Protein AF-A0A642PKX2-F1 (afdb_monomer_lite)

Foldseek 3Di:
DVVVVVVVLVVLVVVLVVQCVVLCPDPPCNLLSNLLSLLSQLVSCVVVVNVVSNVVSLVSNVVSCVVDDCLDLSNLSSLQSSLVSCVVVLVLVSSLVSLVVNVVDPNVPQLLVSLQSNLSSCVSVVNNVSSVVSNVVSVVSVVVVVVVVVVVVVVVVVVVVVVVVVVVVVVVVVVVVVVVVVVVVVVVVVVVVVVVVVVVVVVVVVVVVVVVVVVVVVVVVVVVVVVVVVVVVVVVVVVVVLVVLCCVQQVVLVVVLVVVVVVPVDDDPPVVSVVSVVVSVVSVVVVVCVVPNCCLVPDFLQVVVQVVQVVCCVPQVDRGHDDADPPNPRVPDDSVVSRVVVVVVVVVVVVVSD

Sequence (354 aa):
TIKAELNKLDDAEKSNRKAWNIACHGEGNEDLWKIRCLPGMLRLFERKEQPDSIDHYLKLGNKLLQRVPSNSIAAIGFIQSRAATETNRKNYARALKDFHWLRNRKTGTEPKTLFTQMARCYDALGNPKLAYTYMDSARMWTDTLAQHNLTQQMAEFNVKYHTQEKELEIAHLQQEQLEHQAFLLKASIAVALLSGLALITLLTLRHKKRIAEKKIELLKQENELNSARRYIEGLEEECKYFAKELHDGIANDLLGLQMKIETSASKGNEQELASLVSKLRNNVRNISHELMPPEFEHLSLDQILDRYAAKLTENTGIEVSYHPTENNASRHLPNETAYELYRIVQELTMNIVK

InterPro domains:
  IPR050482 Sensor Histidine Kinase Two-Component System [PTHR24421] (168-354)

Secondary structure (DSSP, 8-state):
-HHHHHHHHHHHHHHHHHHHHHHHT-TTTHHHHHHHHHHHHHHHHHHTT-HHHHHHHHHHHHHHHTTS-TTSHHHHHHHHHHHHHHHHTT-HHHHHHHHHHHHTTT----HHHHHHHHHHHHHHTT-HHHHHHHHHHHHHHHHHHHHHHHHHHHHHHHHHHHHHHHHHHHHHHHHHHHHHHHHHHHHHHHHHHHHHHHHHHHHHHHHHHHHHHHHHHHHHHHHHHHHHHHHHHHHHHHHHHHHHHHIIIIIHHHHHHHHHHHHT-SS--HHHHHHHHHHHHHHHHHHHHHHS-GGGGTS-HHHHHHHHHHHHHHHH-------PPTT-GGGGS-HHHHHHHHHHHHHHHHHHH-

Radius of gyration: 76.09 Å; chains: 1; bounding box: 134×63×190 Å

Structure (mmCIF, N/CA/C/O backbone):
data_AF-A0A642PKX2-F1
#
_entry.id   AF-A0A642PKX2-F1
#
loop_
_atom_site.group_PDB
_atom_site.id
_atom_site.type_symbol
_atom_site.label_atom_id
_atom_site.label_alt_id
_atom_site.label_comp_id
_atom_site.label_asym_id
_atom_site.label_entity_id
_atom_site.label_seq_id
_atom_site.pdbx_PDB_ins_code
_atom_site.Cartn_x
_atom_site.Cartn_y
_atom_site.Cartn_z
_atom_site.occupancy
_atom_site.B_iso_or_equiv
_atom_site.auth_seq_id
_atom_site.auth_comp_id
_atom_site.auth_asym_id
_atom_site.auth_atom_id
_atom_site.pdbx_PDB_model_num
ATOM 1 N N . THR A 1 1 ? 31.468 30.016 -46.780 1.00 55.59 1 THR A N 1
ATOM 2 C CA . THR A 1 1 ? 32.334 30.921 -47.568 1.00 55.59 1 THR A CA 1
ATOM 3 C C . THR A 1 1 ? 33.679 30.255 -47.776 1.00 55.59 1 THR A C 1
ATOM 5 O O . THR A 1 1 ? 34.139 29.579 -46.865 1.00 55.59 1 THR A O 1
ATOM 8 N N . ILE A 1 2 ? 34.316 30.461 -48.932 1.00 55.41 2 ILE A N 1
ATOM 9 C CA . ILE A 1 2 ? 35.632 29.885 -49.292 1.00 55.41 2 ILE A CA 1
ATOM 10 C C . ILE A 1 2 ? 36.678 30.123 -48.180 1.00 55.41 2 ILE A C 1
ATOM 12 O O . ILE A 1 2 ? 37.439 29.234 -47.820 1.00 55.41 2 ILE A O 1
ATOM 16 N N . LYS A 1 3 ? 36.622 31.289 -47.523 1.00 51.19 3 LYS A N 1
ATOM 17 C CA . LYS A 1 3 ? 37.469 31.651 -46.374 1.00 51.19 3 LYS A CA 1
ATOM 18 C C . LYS A 1 3 ? 37.285 30.750 -45.137 1.00 51.19 3 LYS A C 1
ATOM 20 O O . LYS A 1 3 ? 38.248 30.470 -44.436 1.00 51.19 3 LYS A O 1
ATOM 25 N N . ALA A 1 4 ? 36.067 30.273 -44.872 1.00 58.12 4 ALA A N 1
ATOM 26 C CA . ALA A 1 4 ? 35.787 29.370 -43.752 1.00 58.12 4 ALA A CA 1
ATOM 27 C C . ALA A 1 4 ? 36.254 27.930 -44.027 1.00 58.12 4 ALA A C 1
ATOM 29 O O . ALA A 1 4 ? 36.572 27.204 -43.090 1.00 58.12 4 ALA A O 1
ATOM 30 N N . GLU A 1 5 ? 36.305 27.512 -45.293 1.00 59.56 5 GLU A N 1
ATOM 31 C CA . GLU A 1 5 ? 36.884 26.222 -45.681 1.00 59.56 5 GLU A CA 1
ATOM 32 C C . GLU A 1 5 ? 38.413 26.265 -45.688 1.00 59.56 5 GLU A C 1
ATOM 34 O O . GLU A 1 5 ? 39.036 25.338 -45.178 1.00 59.56 5 GLU A O 1
ATOM 39 N N . LEU A 1 6 ? 39.012 27.366 -46.154 1.00 61.75 6 LEU A N 1
ATOM 40 C CA . LEU A 1 6 ? 40.460 27.596 -46.084 1.00 61.75 6 LEU A CA 1
ATOM 41 C C . LEU A 1 6 ? 40.972 27.595 -44.635 1.00 61.75 6 LEU A C 1
ATOM 43 O O . LEU A 1 6 ? 41.896 26.849 -44.325 1.00 61.75 6 LEU A O 1
ATOM 47 N N . ASN A 1 7 ? 40.302 28.305 -43.718 1.00 67.50 7 ASN A N 1
ATOM 48 C CA . ASN A 1 7 ? 40.671 28.286 -42.296 1.00 67.50 7 ASN A CA 1
ATOM 49 C C . ASN A 1 7 ? 40.613 26.869 -41.691 1.00 67.50 7 ASN A C 1
ATOM 51 O O . ASN A 1 7 ? 41.492 26.478 -40.928 1.00 67.50 7 ASN A O 1
ATOM 55 N N . LYS A 1 8 ? 39.618 26.057 -42.076 1.00 74.50 8 LYS A N 1
ATOM 56 C CA . LYS A 1 8 ? 39.507 24.658 -41.622 1.00 74.50 8 LYS A CA 1
ATOM 57 C C . LYS A 1 8 ? 40.619 23.762 -42.178 1.00 74.50 8 LYS A C 1
ATOM 59 O O . LYS A 1 8 ? 40.978 22.780 -41.529 1.00 74.50 8 LYS A O 1
ATOM 64 N N . LEU A 1 9 ? 41.143 24.056 -43.369 1.00 77.25 9 LEU A N 1
ATOM 65 C CA . LEU A 1 9 ? 42.255 23.308 -43.964 1.00 77.25 9 LEU A CA 1
ATOM 66 C C . LEU A 1 9 ? 43.583 23.614 -43.268 1.00 77.25 9 LEU A C 1
ATOM 68 O O . LEU A 1 9 ? 44.365 22.690 -43.039 1.00 77.25 9 LEU A O 1
ATOM 72 N N . ASP A 1 10 ? 43.815 24.866 -42.887 1.00 78.94 10 ASP A N 1
ATOM 73 C CA . ASP A 1 10 ? 45.046 25.270 -42.200 1.00 78.94 10 ASP A CA 1
ATOM 74 C C . ASP A 1 10 ? 45.094 24.743 -40.755 1.00 78.94 10 ASP A C 1
ATOM 76 O O . ASP A 1 10 ? 46.123 24.225 -40.307 1.00 78.94 10 ASP A O 1
ATOM 80 N N . ASP A 1 11 ? 43.957 24.738 -40.054 1.00 81.25 11 ASP A N 1
ATOM 81 C CA . ASP A 1 11 ? 43.836 24.106 -38.734 1.00 81.25 11 ASP A CA 1
ATOM 82 C C . ASP A 1 11 ? 44.027 22.581 -38.797 1.00 81.25 11 ASP A C 1
ATOM 84 O O . ASP A 1 11 ? 44.673 21.976 -37.926 1.00 81.25 11 ASP A O 1
ATOM 88 N N . ALA A 1 12 ? 43.508 21.944 -39.855 1.00 79.44 12 ALA A N 1
ATOM 89 C CA . ALA A 1 12 ? 43.711 20.522 -40.109 1.00 79.44 12 ALA A CA 1
ATOM 90 C C . ALA A 1 12 ? 45.184 20.214 -40.407 1.00 79.44 12 ALA A C 1
ATOM 92 O O . ALA A 1 12 ? 45.708 19.213 -39.917 1.00 79.44 12 ALA A O 1
ATOM 93 N N . GLU A 1 13 ? 45.878 21.064 -41.161 1.00 84.31 13 GLU A N 1
ATOM 94 C CA . GLU A 1 13 ? 47.311 20.922 -41.413 1.00 84.31 13 GLU A CA 1
ATOM 95 C C . GLU A 1 13 ? 48.132 21.036 -40.128 1.00 84.31 13 GLU A C 1
ATOM 97 O O . GLU A 1 13 ? 48.975 20.178 -39.857 1.00 84.31 13 GLU A O 1
ATOM 102 N N . LYS A 1 14 ? 47.855 22.043 -39.296 1.00 84.94 14 LYS A N 1
ATOM 103 C CA . LYS A 1 14 ? 48.565 22.254 -38.028 1.00 84.94 14 LYS A CA 1
ATOM 104 C C . LYS A 1 14 ? 48.391 21.062 -37.083 1.00 84.94 14 LYS A C 1
ATOM 106 O O . LYS A 1 14 ? 49.362 20.573 -36.503 1.00 84.94 14 LYS A O 1
ATOM 111 N N . SER A 1 15 ? 47.164 20.553 -36.989 1.00 85.25 15 SER A N 1
ATOM 112 C CA . SER A 1 15 ? 46.817 19.360 -36.210 1.00 85.25 15 SER A CA 1
ATOM 113 C C . SER A 1 15 ? 47.527 18.104 -36.722 1.00 85.25 15 SER A C 1
ATOM 115 O O . SER A 1 15 ? 48.130 17.368 -35.939 1.00 85.25 15 SER A O 1
ATOM 117 N N . ASN A 1 16 ? 47.522 17.881 -38.040 1.00 85.81 16 ASN A N 1
ATOM 118 C CA . ASN A 1 16 ? 48.201 16.750 -38.672 1.00 85.81 16 ASN A CA 1
ATOM 119 C C . ASN A 1 16 ? 49.726 16.815 -38.470 1.00 85.81 16 ASN A C 1
ATOM 121 O O . ASN A 1 16 ? 50.336 15.808 -38.111 1.00 85.81 16 ASN A O 1
ATOM 125 N N . ARG A 1 17 ? 50.351 17.991 -38.626 1.00 84.94 17 ARG A N 1
ATOM 126 C CA . ARG A 1 17 ? 51.794 18.189 -38.382 1.00 84.94 17 ARG A CA 1
ATOM 127 C C . ARG A 1 17 ? 52.171 17.935 -36.925 1.00 84.94 17 ARG A C 1
ATOM 129 O O . ARG A 1 17 ? 53.185 17.294 -36.665 1.00 84.94 17 ARG A O 1
ATOM 136 N N . LYS A 1 18 ? 51.345 18.380 -35.974 1.00 87.12 18 LYS A N 1
ATOM 137 C CA . LYS A 1 18 ? 51.549 18.102 -34.546 1.00 87.12 18 LYS A CA 1
ATOM 138 C C . LYS A 1 18 ? 51.469 16.602 -34.253 1.00 87.12 18 LYS A C 1
ATOM 140 O O . LYS A 1 18 ? 52.349 16.075 -33.581 1.00 87.12 18 LYS A O 1
ATOM 145 N N . ALA A 1 19 ? 50.458 15.918 -34.792 1.00 85.81 19 ALA A N 1
ATOM 146 C CA . ALA A 1 19 ? 50.307 14.471 -34.646 1.00 85.81 19 ALA A CA 1
ATOM 147 C C . ALA A 1 19 ? 51.497 13.705 -35.247 1.00 85.81 19 ALA A C 1
ATOM 149 O O . ALA A 1 19 ? 52.010 12.783 -34.620 1.00 85.81 19 ALA A O 1
ATOM 150 N N . TRP A 1 20 ? 51.983 14.132 -36.417 1.00 87.81 20 TRP A N 1
ATOM 151 C CA . TRP A 1 20 ? 53.176 13.566 -37.045 1.00 87.81 20 TRP A CA 1
ATOM 152 C C . TRP A 1 20 ? 54.432 13.759 -36.194 1.00 87.81 20 TRP A C 1
ATOM 154 O O . TRP A 1 20 ? 55.203 12.823 -36.010 1.00 87.81 20 TRP A O 1
ATOM 164 N N . ASN A 1 21 ? 54.624 14.953 -35.629 1.00 87.50 21 ASN A N 1
ATOM 165 C CA . ASN A 1 21 ? 55.791 15.234 -34.798 1.00 87.50 21 ASN A CA 1
ATOM 166 C C . ASN A 1 21 ? 55.803 14.371 -33.524 1.00 87.50 21 ASN A C 1
ATOM 168 O O . ASN A 1 21 ? 56.837 13.823 -33.158 1.00 87.50 21 ASN A O 1
ATOM 172 N N . ILE A 1 22 ? 54.635 14.180 -32.900 1.00 86.25 22 ILE A N 1
ATOM 173 C CA . ILE A 1 22 ? 54.470 13.260 -31.764 1.00 86.25 22 ILE A CA 1
ATOM 174 C C . ILE A 1 22 ? 54.783 11.819 -32.187 1.00 86.25 22 ILE A C 1
ATOM 176 O O . ILE A 1 22 ? 55.486 11.110 -31.474 1.00 86.25 22 ILE A O 1
ATOM 180 N N . ALA A 1 23 ? 54.307 11.392 -33.359 1.00 85.56 23 ALA A N 1
ATOM 181 C CA . ALA A 1 23 ? 54.564 10.053 -33.879 1.00 85.56 23 ALA A CA 1
ATOM 182 C C . ALA A 1 23 ? 56.056 9.763 -34.118 1.00 85.56 23 ALA A C 1
ATOM 184 O O . ALA A 1 23 ? 56.482 8.636 -33.890 1.00 85.56 23 ALA A O 1
ATOM 185 N N . CYS A 1 24 ? 56.847 10.759 -34.531 1.00 83.81 24 CYS A N 1
ATOM 186 C CA . CYS A 1 24 ? 58.297 10.624 -34.724 1.00 83.81 24 CYS A CA 1
ATOM 187 C C . CYS A 1 24 ? 59.109 10.548 -33.418 1.00 83.81 24 CYS A C 1
ATOM 189 O O . CYS A 1 24 ? 60.262 10.146 -33.454 1.00 83.81 24 CYS A O 1
ATOM 191 N N . HIS A 1 25 ? 58.539 10.935 -32.275 1.00 81.94 25 HIS A N 1
ATOM 192 C CA . HIS A 1 25 ? 59.230 10.913 -30.976 1.00 81.94 25 HIS A CA 1
ATOM 193 C C . HIS A 1 25 ? 58.679 9.825 -30.036 1.00 81.94 25 HIS A C 1
ATOM 195 O O . HIS A 1 25 ? 58.943 9.842 -28.838 1.00 81.94 25 HIS A O 1
ATOM 201 N N . GLY A 1 26 ? 57.878 8.890 -30.559 1.00 74.75 26 GLY A N 1
ATOM 202 C CA . GLY A 1 26 ? 57.303 7.797 -29.777 1.00 74.75 26 GLY A CA 1
ATOM 203 C C . GLY A 1 26 ? 58.295 6.650 -29.583 1.00 74.75 26 GLY A C 1
ATOM 204 O O . GLY A 1 26 ? 58.567 5.906 -30.525 1.00 74.75 26 GLY A O 1
ATOM 205 N N . GLU A 1 27 ? 58.797 6.464 -28.362 1.00 66.38 27 GLU A N 1
ATOM 206 C CA . GLU A 1 27 ? 59.708 5.361 -28.033 1.00 66.38 27 GLU A CA 1
ATOM 207 C C . GLU A 1 27 ? 59.033 3.987 -28.238 1.00 66.38 27 GLU A C 1
ATOM 209 O O . GLU A 1 27 ? 57.931 3.721 -27.754 1.00 66.38 27 GLU A O 1
ATOM 214 N N . GLY A 1 28 ? 59.681 3.106 -29.010 1.00 70.31 28 GLY A N 1
ATOM 215 C CA . GLY A 1 28 ? 59.288 1.701 -29.203 1.00 70.31 28 GLY A CA 1
ATOM 216 C C . GLY A 1 28 ? 58.110 1.416 -30.150 1.00 70.31 28 GLY A C 1
ATOM 217 O O . GLY A 1 28 ? 57.937 0.267 -30.545 1.00 70.31 28 GLY A O 1
ATOM 218 N N . ASN A 1 29 ? 57.319 2.417 -30.560 1.00 77.06 29 ASN A N 1
ATOM 219 C CA . ASN A 1 29 ? 56.145 2.242 -31.444 1.00 77.06 29 ASN A CA 1
ATOM 220 C C . ASN A 1 29 ? 56.068 3.257 -32.602 1.00 77.06 29 ASN A C 1
ATOM 222 O O . ASN A 1 29 ? 55.004 3.458 -33.198 1.00 77.06 29 ASN A O 1
ATOM 226 N N . GLU A 1 30 ? 57.195 3.883 -32.934 1.00 82.06 30 GLU A N 1
ATOM 227 C CA . GLU A 1 30 ? 57.303 4.978 -33.902 1.00 82.06 30 GLU A CA 1
ATOM 228 C C . GLU A 1 30 ? 56.640 4.653 -35.259 1.00 82.06 30 GLU A C 1
ATOM 230 O O . GLU A 1 30 ? 55.827 5.427 -35.768 1.00 82.06 30 GLU A O 1
ATOM 235 N N . ASP A 1 31 ? 56.896 3.465 -35.821 1.00 86.56 31 ASP A N 1
ATOM 236 C CA . ASP A 1 31 ? 56.351 3.046 -37.122 1.00 86.56 31 ASP A CA 1
ATOM 237 C C . ASP A 1 31 ? 54.815 2.887 -37.107 1.00 86.56 31 ASP A C 1
ATOM 239 O O . ASP A 1 31 ? 54.135 3.272 -38.065 1.00 86.56 31 ASP A O 1
ATOM 243 N N . LEU A 1 32 ? 54.248 2.384 -36.001 1.00 87.38 32 LEU A N 1
ATOM 244 C CA . LEU A 1 32 ? 52.800 2.227 -35.809 1.00 87.38 32 LEU A CA 1
ATOM 245 C C . LEU A 1 32 ? 52.098 3.588 -35.645 1.00 87.38 32 LEU A C 1
ATOM 247 O O . LEU A 1 32 ? 50.956 3.774 -36.077 1.00 87.38 32 LEU A O 1
ATOM 251 N N . TRP A 1 33 ? 52.768 4.552 -35.021 1.00 87.62 33 TRP A N 1
ATOM 252 C CA . TRP A 1 33 ? 52.214 5.886 -34.807 1.00 87.62 33 TRP A CA 1
ATOM 253 C C . TRP A 1 33 ? 52.301 6.717 -36.085 1.00 87.62 33 TRP A C 1
ATOM 255 O O . TRP A 1 33 ? 51.323 7.365 -36.462 1.00 87.62 33 TRP A O 1
ATOM 265 N N . LYS A 1 34 ? 53.413 6.612 -36.820 1.00 89.25 34 LYS A N 1
ATOM 266 C CA . LYS A 1 34 ? 53.578 7.249 -38.132 1.00 89.25 34 LYS A CA 1
ATOM 267 C C . LYS A 1 34 ? 52.505 6.785 -39.108 1.00 89.25 34 LYS A C 1
ATOM 269 O O . LYS A 1 34 ? 51.832 7.620 -39.711 1.00 89.25 34 LYS A O 1
ATOM 274 N N . ILE A 1 35 ? 52.279 5.472 -39.231 1.00 90.81 35 ILE A N 1
ATOM 275 C CA . ILE A 1 35 ? 51.269 4.942 -40.161 1.00 90.81 35 ILE A CA 1
ATOM 276 C C . ILE A 1 35 ? 49.843 5.385 -39.791 1.00 90.81 35 ILE A C 1
ATOM 278 O O . ILE A 1 35 ? 49.036 5.652 -40.682 1.00 90.81 35 ILE A O 1
ATOM 282 N N . ARG A 1 36 ? 49.544 5.570 -38.496 1.00 89.81 36 ARG A N 1
ATOM 283 C CA . ARG A 1 36 ? 48.250 6.090 -38.018 1.00 89.81 36 ARG A CA 1
ATOM 284 C C . ARG A 1 36 ? 47.977 7.529 -38.471 1.00 89.81 36 ARG A C 1
ATOM 286 O O . ARG A 1 36 ? 46.816 7.891 -38.658 1.00 89.81 36 ARG A O 1
ATOM 293 N N . CYS A 1 37 ? 49.013 8.343 -38.661 1.00 90.56 37 CYS A N 1
ATOM 294 C CA . CYS A 1 37 ? 48.882 9.735 -39.101 1.00 90.56 37 CYS A CA 1
ATOM 295 C C . CYS A 1 37 ? 48.677 9.879 -40.620 1.00 90.56 37 CYS A C 1
ATOM 297 O O . CYS A 1 37 ? 48.094 10.866 -41.073 1.00 90.56 37 CYS A O 1
ATOM 299 N N . LEU A 1 38 ? 49.116 8.900 -41.417 1.00 91.94 38 LEU A N 1
ATOM 300 C CA . LEU A 1 38 ? 49.090 8.976 -42.882 1.00 91.94 38 LEU A CA 1
ATOM 301 C C . LEU A 1 38 ? 47.691 9.166 -43.500 1.00 91.94 38 LEU A C 1
ATOM 303 O O . LEU A 1 38 ? 47.579 9.999 -44.396 1.00 91.94 38 LEU A O 1
ATOM 307 N N . PRO A 1 39 ? 46.610 8.500 -43.040 1.00 92.75 39 PRO A N 1
ATOM 308 C CA . PRO A 1 39 ? 45.244 8.788 -43.491 1.00 92.75 39 PRO A CA 1
ATOM 309 C C . PRO A 1 39 ? 44.855 10.271 -43.472 1.00 92.75 39 PRO A C 1
ATOM 311 O O . PRO A 1 39 ? 44.192 10.757 -44.388 1.00 92.75 39 PRO A O 1
ATOM 314 N N . GLY A 1 40 ? 45.246 10.989 -42.415 1.00 87.69 40 GLY A N 1
ATOM 315 C CA . GLY A 1 40 ? 44.966 12.416 -42.265 1.00 87.69 40 GLY A CA 1
ATOM 316 C C . GLY A 1 40 ? 45.758 13.261 -43.259 1.00 87.69 40 GLY A C 1
ATOM 317 O O . GLY A 1 40 ? 45.188 14.156 -43.882 1.00 87.69 40 GLY A O 1
ATOM 318 N N . MET A 1 41 ? 47.033 12.914 -43.464 1.00 88.62 41 MET A N 1
ATOM 319 C CA . MET A 1 41 ? 47.910 13.557 -44.447 1.00 88.62 41 MET A CA 1
ATOM 320 C C . MET A 1 41 ? 47.399 13.371 -45.873 1.00 88.62 41 MET A C 1
ATOM 322 O O . MET A 1 41 ? 47.278 14.347 -46.604 1.00 88.62 41 MET A O 1
ATOM 326 N N . LEU A 1 42 ? 47.038 12.144 -46.256 1.00 90.69 42 LEU A N 1
ATOM 327 C CA . LEU A 1 42 ? 46.528 11.851 -47.597 1.00 90.69 42 LEU A CA 1
ATOM 328 C C . LEU A 1 42 ? 45.277 12.681 -47.909 1.00 90.69 42 LEU A C 1
ATOM 330 O O . LEU A 1 42 ? 45.259 13.386 -48.912 1.00 90.69 42 LEU A O 1
ATOM 334 N N . ARG A 1 43 ? 44.284 12.701 -47.007 1.00 88.19 43 ARG A N 1
ATOM 335 C CA . ARG A 1 43 ? 43.065 13.513 -47.186 1.00 88.19 43 ARG A CA 1
ATOM 336 C C . ARG A 1 43 ? 43.344 15.015 -47.254 1.00 88.19 43 ARG A C 1
ATOM 338 O O . ARG A 1 43 ? 42.655 15.732 -47.976 1.00 88.19 43 ARG A O 1
ATOM 345 N N . LEU A 1 44 ? 44.309 15.507 -46.476 1.00 89.19 44 LEU A N 1
ATOM 346 C CA . LEU A 1 44 ? 44.702 16.916 -46.495 1.00 89.19 44 LEU A CA 1
ATOM 347 C C . LEU A 1 44 ? 45.319 17.293 -47.847 1.00 89.19 44 LEU A C 1
ATOM 349 O O . LEU A 1 44 ? 44.897 18.275 -48.453 1.00 89.19 44 LEU A O 1
ATOM 353 N N . PHE A 1 45 ? 46.287 16.509 -48.327 1.00 88.62 45 PHE A N 1
ATOM 354 C CA . PHE A 1 45 ? 46.986 16.789 -49.583 1.00 88.62 45 PHE A CA 1
ATOM 355 C C . PHE A 1 45 ? 46.127 16.530 -50.822 1.00 88.62 45 PHE A C 1
ATOM 357 O O . PHE A 1 45 ? 46.305 17.222 -51.820 1.00 88.62 45 PHE A O 1
ATOM 364 N N . GLU A 1 46 ? 45.150 15.622 -50.748 1.00 86.44 46 GLU A N 1
ATOM 365 C CA . GLU A 1 46 ? 44.095 15.496 -51.762 1.00 86.44 46 GLU A CA 1
ATOM 366 C C . GLU A 1 46 ? 43.284 16.784 -51.895 1.00 86.44 46 GLU A C 1
ATOM 368 O O . GLU A 1 46 ? 43.114 17.287 -52.999 1.00 86.44 46 GLU A O 1
ATOM 373 N N . ARG A 1 47 ? 42.823 17.359 -50.776 1.00 86.44 47 ARG A N 1
ATOM 374 C CA . ARG A 1 47 ? 42.052 18.615 -50.788 1.00 86.44 47 ARG A CA 1
ATOM 375 C C . ARG A 1 47 ? 42.868 19.826 -51.226 1.00 86.44 47 ARG A C 1
ATOM 377 O O . ARG A 1 47 ? 42.294 20.779 -51.735 1.00 86.44 47 ARG A O 1
ATOM 384 N N . LYS A 1 48 ? 44.183 19.806 -50.990 1.00 87.00 48 LYS A N 1
ATOM 385 C CA . LYS A 1 48 ? 45.118 20.836 -51.466 1.00 87.00 48 LYS A CA 1
ATOM 386 C C . LYS A 1 48 ? 45.602 20.590 -52.902 1.00 87.00 48 LYS A C 1
ATOM 388 O O . LYS A 1 48 ? 46.422 21.365 -53.376 1.00 87.00 48 LYS A O 1
ATOM 393 N N . GLU A 1 49 ? 45.130 19.528 -53.560 1.00 85.75 49 GLU A N 1
ATOM 394 C CA . GLU A 1 49 ? 45.504 19.144 -54.929 1.00 85.75 49 GLU A CA 1
ATOM 395 C C . GLU A 1 49 ? 47.029 19.020 -55.131 1.00 85.75 49 GLU A C 1
ATOM 397 O O . GLU A 1 49 ? 47.579 19.423 -56.151 1.00 85.75 49 GLU A O 1
ATOM 402 N N . GLN A 1 50 ? 47.734 18.447 -54.145 1.00 88.25 50 GLN A N 1
ATOM 403 C CA . GLN A 1 50 ? 49.195 18.281 -54.163 1.00 88.25 50 GLN A CA 1
ATOM 404 C C . GLN A 1 50 ? 49.599 16.819 -54.440 1.00 88.25 50 GLN A C 1
ATOM 406 O O . GLN A 1 50 ? 49.823 16.056 -53.492 1.00 88.25 50 GLN A O 1
ATOM 411 N N . PRO A 1 51 ? 49.720 16.394 -55.714 1.00 85.50 51 PRO A N 1
ATOM 412 C CA . PRO A 1 51 ? 49.966 14.995 -56.070 1.00 85.50 51 PRO A CA 1
ATOM 413 C C . PRO A 1 51 ? 51.332 14.473 -55.600 1.00 85.50 51 PRO A C 1
ATOM 415 O O . PRO A 1 51 ? 51.409 13.340 -55.126 1.00 85.50 51 PRO A O 1
ATOM 418 N N . ASP A 1 52 ? 52.380 15.301 -55.640 1.00 89.31 52 ASP A N 1
ATOM 419 C CA . ASP A 1 52 ? 53.736 14.905 -55.225 1.00 89.31 52 ASP A CA 1
ATOM 420 C C . ASP A 1 52 ? 53.797 14.544 -53.734 1.00 89.31 52 ASP A C 1
ATOM 422 O O . ASP A 1 52 ? 54.408 13.544 -53.340 1.00 89.31 52 ASP A O 1
ATOM 426 N N . SER A 1 53 ? 53.097 15.319 -52.897 1.00 88.50 53 SER A N 1
ATOM 427 C CA . SER A 1 53 ? 52.956 15.053 -51.462 1.00 88.50 53 SER A CA 1
ATOM 428 C C . SER A 1 53 ? 52.209 13.743 -51.220 1.00 88.50 53 SER A C 1
ATOM 430 O O . SER A 1 53 ? 52.641 12.923 -50.408 1.00 88.50 53 SER A O 1
ATOM 432 N N . ILE A 1 54 ? 51.119 13.499 -51.953 1.00 89.12 54 ILE A N 1
ATOM 433 C CA . ILE A 1 54 ? 50.362 12.243 -51.870 1.00 89.12 54 ILE A CA 1
ATOM 434 C C . ILE A 1 54 ? 51.270 11.057 -52.219 1.00 89.12 54 ILE A C 1
ATOM 436 O O . ILE A 1 54 ? 51.329 10.090 -51.460 1.00 89.12 54 ILE A O 1
ATOM 440 N N . ASP A 1 55 ? 52.035 11.139 -53.310 1.00 90.94 55 ASP A N 1
ATOM 441 C CA . ASP A 1 55 ? 52.961 10.080 -53.721 1.00 90.94 55 ASP A CA 1
ATOM 442 C C . ASP A 1 55 ? 54.062 9.819 -52.690 1.00 90.94 55 ASP A C 1
ATOM 444 O O . ASP A 1 55 ? 54.411 8.660 -52.433 1.00 90.94 55 ASP A O 1
ATOM 448 N N . HIS A 1 56 ? 54.586 10.870 -52.058 1.00 92.00 56 HIS A N 1
ATOM 449 C CA . HIS A 1 56 ? 55.542 10.739 -50.964 1.00 92.00 56 HIS A CA 1
ATOM 450 C C . HIS A 1 56 ? 54.950 9.946 -49.788 1.00 92.00 56 HIS A C 1
ATOM 452 O O . HIS A 1 56 ? 55.538 8.949 -49.356 1.00 92.00 56 HIS A O 1
ATOM 458 N N . TYR A 1 57 ? 53.767 10.334 -49.300 1.00 91.31 57 TYR A N 1
ATOM 459 C CA . TYR A 1 57 ? 53.138 9.689 -48.142 1.00 91.31 57 TYR A CA 1
ATOM 460 C C . TYR A 1 57 ? 52.607 8.283 -48.444 1.00 91.31 57 TYR A C 1
ATOM 462 O O . TYR A 1 57 ? 52.658 7.416 -47.569 1.00 91.31 57 TYR A O 1
ATOM 470 N N . LEU A 1 58 ? 52.185 8.006 -49.681 1.00 91.75 58 LEU A N 1
ATOM 471 C CA . LEU A 1 58 ? 51.856 6.650 -50.127 1.00 91.75 58 LEU A CA 1
ATOM 472 C C . LEU A 1 58 ? 53.094 5.744 -50.127 1.00 91.75 58 LEU A C 1
ATOM 474 O O . LEU A 1 58 ? 53.053 4.643 -49.574 1.00 91.75 58 LEU A O 1
ATOM 478 N N . LYS A 1 59 ? 54.221 6.206 -50.688 1.00 93.00 59 LYS A N 1
ATOM 479 C CA . LYS A 1 59 ? 55.493 5.458 -50.667 1.00 93.00 59 LYS A CA 1
ATOM 480 C C . LYS A 1 59 ? 55.977 5.216 -49.239 1.00 93.00 59 LYS A C 1
ATOM 482 O O . LYS A 1 59 ? 56.433 4.114 -48.933 1.00 93.00 59 LYS A O 1
ATOM 487 N N . LEU A 1 60 ? 55.865 6.221 -48.373 1.00 91.75 60 LEU A N 1
ATOM 488 C CA . LEU A 1 60 ? 56.235 6.112 -46.966 1.00 91.75 60 LEU A CA 1
ATOM 489 C C . LEU A 1 60 ? 55.369 5.080 -46.238 1.00 91.75 60 LEU A C 1
ATOM 491 O O . LEU A 1 60 ? 55.901 4.170 -45.607 1.00 91.75 60 LEU A O 1
ATOM 495 N N . GLY A 1 61 ? 54.047 5.155 -46.388 1.00 90.94 61 GLY A N 1
ATOM 496 C CA . GLY A 1 61 ? 53.144 4.190 -45.771 1.00 90.94 61 GLY A CA 1
ATOM 497 C C . GLY A 1 61 ? 53.322 2.765 -46.288 1.00 90.94 61 GLY A C 1
ATOM 498 O O . GLY A 1 61 ? 53.253 1.826 -45.503 1.00 90.94 61 GLY A O 1
ATOM 499 N N . ASN A 1 62 ? 53.665 2.582 -47.567 1.00 91.50 62 ASN A N 1
ATOM 500 C CA . ASN A 1 62 ? 54.002 1.262 -48.112 1.00 91.50 62 ASN A CA 1
ATOM 501 C C . ASN A 1 62 ? 55.239 0.648 -47.438 1.00 91.50 62 ASN A C 1
ATOM 503 O O . ASN A 1 62 ? 55.251 -0.554 -47.183 1.00 91.50 62 ASN A O 1
ATOM 507 N N . LYS A 1 63 ? 56.259 1.460 -47.126 1.00 91.81 63 LYS A N 1
ATOM 508 C CA . LYS A 1 63 ? 57.443 1.009 -46.376 1.00 91.81 63 LYS A CA 1
ATOM 509 C C . LYS A 1 63 ? 57.093 0.673 -44.926 1.00 91.81 63 LYS A C 1
ATOM 511 O O . LYS A 1 63 ? 57.543 -0.348 -44.416 1.00 91.81 63 LYS A O 1
ATOM 516 N N . LEU A 1 64 ? 56.265 1.495 -44.279 1.00 90.31 64 LEU A N 1
ATOM 517 C CA . LEU A 1 64 ? 55.833 1.272 -42.894 1.00 90.31 64 LEU A CA 1
ATOM 518 C C . LEU A 1 64 ? 54.948 0.025 -42.753 1.00 90.31 64 LEU A C 1
ATOM 520 O O . LEU A 1 64 ? 55.100 -0.726 -41.796 1.00 90.31 64 LEU A O 1
ATOM 524 N N . LEU A 1 65 ? 54.090 -0.268 -43.736 1.00 89.06 65 LEU A N 1
ATOM 525 C CA . LEU A 1 65 ? 53.266 -1.484 -43.752 1.00 89.06 65 LEU A CA 1
ATOM 526 C C . LEU A 1 65 ? 54.078 -2.788 -43.716 1.00 89.06 65 LEU A C 1
ATOM 528 O O . LEU A 1 65 ? 53.544 -3.806 -43.289 1.00 89.06 65 LEU A O 1
ATOM 532 N N . GLN A 1 66 ? 55.340 -2.779 -44.157 1.00 89.50 66 GLN A N 1
ATOM 533 C CA . GLN A 1 66 ? 56.220 -3.954 -44.089 1.00 89.50 66 GLN A CA 1
ATOM 534 C C . GLN A 1 66 ? 56.777 -4.196 -42.679 1.00 89.50 66 GLN A C 1
ATOM 536 O O . GLN A 1 66 ? 57.227 -5.298 -42.383 1.00 89.50 66 GLN A O 1
ATOM 541 N N . ARG A 1 67 ? 56.760 -3.170 -41.821 1.00 88.06 67 ARG A N 1
ATOM 542 C CA . ARG A 1 67 ? 57.357 -3.176 -40.476 1.00 88.06 67 ARG A CA 1
ATOM 543 C C . ARG A 1 67 ? 56.317 -3.226 -39.359 1.00 88.06 67 ARG A C 1
ATOM 545 O O . ARG A 1 67 ? 56.651 -3.500 -38.214 1.00 88.06 67 ARG A O 1
ATOM 552 N N . VAL A 1 68 ? 55.053 -2.973 -39.693 1.00 87.44 68 VAL A N 1
ATOM 553 C CA . VAL A 1 68 ? 53.931 -2.938 -38.753 1.00 87.44 68 VAL A CA 1
ATOM 554 C C . VAL A 1 68 ? 53.080 -4.206 -38.905 1.00 87.44 68 VAL A C 1
ATOM 556 O O . VAL A 1 68 ? 52.858 -4.660 -40.031 1.00 87.44 68 VAL A O 1
ATOM 559 N N . PRO A 1 69 ? 52.530 -4.772 -37.811 1.00 86.00 69 PRO A N 1
ATOM 560 C CA . PRO A 1 69 ? 51.602 -5.892 -37.898 1.00 86.00 69 PRO A CA 1
ATOM 561 C C . PRO A 1 69 ? 50.437 -5.592 -38.848 1.00 86.00 69 PRO A C 1
ATOM 563 O O . PRO A 1 69 ? 49.670 -4.645 -38.647 1.00 86.00 69 PRO A O 1
ATOM 566 N N . SER A 1 70 ? 50.283 -6.438 -39.869 1.00 79.00 70 SER A N 1
ATOM 567 C CA . SER A 1 70 ? 49.310 -6.227 -40.950 1.00 79.00 70 SER A CA 1
ATOM 568 C C . SER A 1 70 ? 47.845 -6.202 -40.489 1.00 79.00 70 SER A C 1
ATOM 570 O O . SER A 1 70 ? 47.010 -5.637 -41.180 1.00 79.00 70 SER A O 1
ATOM 572 N N . ASN A 1 71 ? 47.528 -6.759 -39.314 1.00 80.94 71 ASN A N 1
ATOM 573 C CA . ASN A 1 71 ? 46.183 -6.736 -38.720 1.00 80.94 71 ASN A CA 1
ATOM 574 C C . ASN A 1 71 ? 45.964 -5.587 -37.718 1.00 80.94 71 ASN A C 1
ATOM 576 O O . ASN A 1 71 ? 44.912 -5.520 -37.089 1.00 80.94 71 ASN A O 1
ATOM 580 N N . SER A 1 72 ? 46.943 -4.699 -37.526 1.00 87.69 72 SER A N 1
ATOM 581 C CA . SER A 1 72 ? 46.778 -3.557 -36.623 1.00 87.69 72 SER A CA 1
ATOM 582 C C . SER A 1 72 ? 45.749 -2.559 -37.165 1.00 87.69 72 SER A C 1
ATOM 584 O O . SER A 1 72 ? 45.647 -2.341 -38.374 1.00 87.69 72 SER A O 1
ATOM 586 N N . ILE A 1 73 ? 45.025 -1.889 -36.262 1.00 85.75 73 ILE A N 1
ATOM 587 C CA . ILE A 1 73 ? 44.030 -0.861 -36.618 1.00 85.75 73 ILE A CA 1
ATOM 588 C C . ILE A 1 73 ? 44.670 0.248 -37.470 1.00 85.75 73 ILE A C 1
ATOM 590 O O . ILE A 1 73 ? 44.068 0.727 -38.428 1.00 85.75 73 ILE A O 1
ATOM 594 N N . ALA A 1 74 ? 45.913 0.629 -37.159 1.00 87.75 74 ALA A N 1
ATOM 595 C CA . ALA A 1 74 ? 46.635 1.661 -37.895 1.00 87.75 74 ALA A CA 1
ATOM 596 C C . ALA A 1 74 ? 47.011 1.217 -39.323 1.00 87.75 74 ALA A C 1
ATOM 598 O O . ALA A 1 74 ? 46.840 1.994 -40.263 1.00 87.75 74 ALA A O 1
ATOM 599 N N . ALA A 1 75 ? 47.448 -0.037 -39.509 1.00 88.50 75 ALA A N 1
ATOM 600 C CA . ALA A 1 75 ? 47.708 -0.597 -40.837 1.00 88.50 75 ALA A CA 1
ATOM 601 C C . ALA A 1 75 ? 46.422 -0.700 -41.672 1.00 88.50 75 ALA A C 1
ATOM 603 O O . ALA A 1 75 ? 46.406 -0.275 -42.826 1.00 88.50 75 ALA A O 1
ATOM 604 N N . ILE A 1 76 ? 45.330 -1.190 -41.075 1.00 89.81 76 ILE A N 1
ATOM 605 C CA . ILE A 1 76 ? 44.014 -1.279 -41.723 1.00 89.81 76 ILE A CA 1
ATOM 606 C C . ILE A 1 76 ? 43.527 0.110 -42.158 1.00 89.81 76 ILE A C 1
ATOM 608 O O . ILE A 1 76 ? 43.141 0.288 -43.314 1.00 89.81 76 ILE A O 1
ATOM 612 N N . GLY A 1 77 ? 43.588 1.105 -41.267 1.00 88.12 77 GLY A N 1
ATOM 613 C CA . GLY A 1 77 ? 43.150 2.473 -41.560 1.00 88.12 77 GLY A CA 1
ATOM 614 C C . GLY A 1 77 ? 43.971 3.144 -42.667 1.00 88.12 77 GLY A C 1
ATOM 615 O O . GLY A 1 77 ? 43.422 3.874 -43.499 1.00 88.12 77 GLY A O 1
ATOM 616 N N . PHE A 1 78 ? 45.277 2.862 -42.731 1.00 92.56 78 PHE A N 1
ATOM 617 C CA . PHE A 1 78 ? 46.115 3.302 -43.844 1.00 92.56 78 PHE A CA 1
ATOM 618 C C . PHE A 1 78 ? 45.755 2.598 -45.155 1.00 92.56 78 PHE A C 1
ATOM 620 O O . PHE A 1 78 ? 45.608 3.281 -46.162 1.00 92.56 78 PHE A O 1
ATOM 627 N N . ILE A 1 79 ? 45.544 1.278 -45.159 1.00 91.56 79 ILE A N 1
ATOM 628 C CA . ILE A 1 79 ? 45.149 0.528 -46.366 1.00 91.56 79 ILE A CA 1
ATOM 629 C C . ILE A 1 79 ? 43.796 1.015 -46.903 1.00 91.56 79 ILE A C 1
ATOM 631 O O . ILE A 1 79 ? 43.663 1.223 -48.106 1.00 91.56 79 ILE A O 1
ATOM 635 N N . GLN A 1 80 ? 42.817 1.283 -46.032 1.00 90.62 80 GLN A N 1
ATOM 636 C CA . GLN A 1 80 ? 41.542 1.901 -46.421 1.00 90.62 80 GLN A CA 1
ATOM 637 C C . GLN A 1 80 ? 41.747 3.270 -47.081 1.00 90.62 80 GLN A C 1
ATOM 639 O O . GLN A 1 80 ? 41.159 3.559 -48.123 1.00 90.62 80 GLN A O 1
ATOM 644 N N . SER A 1 81 ? 42.602 4.106 -46.488 1.00 91.00 81 SER A N 1
ATOM 645 C CA . SER A 1 81 ? 42.881 5.447 -47.009 1.00 91.00 81 SER A CA 1
ATOM 646 C C . SER A 1 81 ? 43.654 5.395 -48.326 1.00 91.00 81 SER A C 1
ATOM 648 O O . SER A 1 81 ? 43.313 6.121 -49.251 1.00 91.00 81 SER A O 1
ATOM 650 N N . ARG A 1 82 ? 44.627 4.484 -48.459 1.00 93.31 82 ARG A N 1
ATOM 651 C CA . ARG A 1 82 ? 45.346 4.221 -49.711 1.00 93.31 82 ARG A CA 1
ATOM 652 C C . ARG A 1 82 ? 44.388 3.768 -50.810 1.00 93.31 82 ARG A C 1
ATOM 654 O O . ARG A 1 82 ? 44.441 4.321 -51.901 1.00 93.31 82 ARG A O 1
ATOM 661 N N . ALA A 1 83 ? 43.483 2.833 -50.522 1.00 92.56 83 ALA A N 1
ATOM 662 C CA . ALA A 1 83 ? 42.492 2.363 -51.488 1.00 92.56 83 ALA A CA 1
ATOM 663 C C . ALA A 1 83 ? 41.578 3.500 -51.976 1.00 92.56 83 ALA A C 1
ATOM 665 O O . ALA A 1 83 ? 41.345 3.636 -53.178 1.00 92.56 83 ALA A O 1
ATOM 666 N N . ALA A 1 84 ? 41.096 4.345 -51.058 1.00 91.25 84 ALA A N 1
ATOM 667 C CA . ALA A 1 84 ? 40.283 5.512 -51.392 1.00 91.25 84 ALA A CA 1
ATOM 668 C C . ALA A 1 84 ? 41.064 6.524 -52.248 1.00 91.25 84 ALA A C 1
ATOM 670 O O . ALA A 1 84 ? 40.572 6.950 -53.292 1.00 91.25 84 ALA A O 1
ATOM 671 N N . THR A 1 85 ? 42.303 6.837 -51.866 1.00 91.62 85 THR A N 1
ATOM 672 C CA . THR A 1 85 ? 43.163 7.764 -52.606 1.00 91.62 85 THR A CA 1
ATOM 673 C C . THR A 1 85 ? 43.521 7.258 -53.997 1.00 91.62 85 THR A C 1
ATOM 675 O O . THR A 1 85 ? 43.439 8.003 -54.971 1.00 91.62 85 THR A O 1
ATOM 678 N N . GLU A 1 86 ? 43.857 5.978 -54.134 1.00 92.56 86 GLU A N 1
ATOM 679 C CA . GLU A 1 86 ? 44.115 5.369 -55.440 1.00 92.56 86 GLU A CA 1
ATOM 680 C C . GLU A 1 86 ? 42.843 5.338 -56.306 1.00 92.56 86 GLU A C 1
ATOM 682 O O . GLU A 1 86 ? 42.922 5.556 -57.514 1.00 92.56 86 GLU A O 1
ATOM 687 N N . THR A 1 87 ? 41.659 5.161 -55.705 1.00 92.44 87 THR A N 1
ATOM 688 C CA . THR A 1 87 ? 40.369 5.265 -56.416 1.00 92.44 87 THR A CA 1
ATOM 689 C C . THR A 1 87 ? 40.135 6.685 -56.939 1.00 92.44 87 THR A C 1
ATOM 691 O O . THR A 1 87 ? 39.810 6.856 -58.113 1.00 92.44 87 THR A O 1
ATOM 694 N N . ASN A 1 88 ? 40.354 7.708 -56.105 1.00 90.12 88 ASN A N 1
ATOM 695 C CA . ASN A 1 88 ? 40.218 9.120 -56.486 1.00 90.12 88 ASN A CA 1
ATOM 696 C C . ASN A 1 88 ? 41.178 9.501 -57.624 1.00 90.12 88 ASN A C 1
ATOM 698 O O . ASN A 1 88 ? 40.814 10.244 -58.533 1.00 90.12 88 ASN A O 1
ATOM 702 N N . ARG A 1 89 ? 42.391 8.936 -57.614 1.00 89.69 89 ARG A N 1
ATOM 703 C CA . ARG A 1 89 ? 43.411 9.120 -58.660 1.00 89.69 89 ARG A CA 1
ATOM 704 C C . ARG A 1 89 ? 43.190 8.256 -59.905 1.00 89.69 89 ARG A C 1
ATOM 706 O O . ARG A 1 89 ? 44.057 8.227 -60.773 1.00 89.69 89 ARG A O 1
ATOM 713 N N . LYS A 1 90 ? 42.051 7.562 -60.012 1.00 91.19 90 LYS A N 1
ATOM 714 C CA . LYS A 1 90 ? 41.694 6.659 -61.123 1.00 91.19 90 LYS A CA 1
ATOM 715 C C . LYS A 1 90 ? 42.619 5.442 -61.281 1.00 91.19 90 LYS A C 1
ATOM 717 O O . LYS A 1 90 ? 42.583 4.750 -62.296 1.00 91.19 90 LYS A O 1
ATOM 722 N N . ASN A 1 91 ? 43.403 5.107 -60.257 1.00 93.12 91 ASN A N 1
ATOM 723 C CA . ASN A 1 91 ? 44.256 3.918 -60.209 1.00 93.12 91 ASN A CA 1
ATOM 724 C C . ASN A 1 91 ? 43.470 2.697 -59.694 1.00 93.12 91 ASN A C 1
ATOM 726 O O . ASN A 1 91 ? 43.857 2.026 -58.731 1.00 93.12 91 ASN A O 1
ATOM 730 N N . TYR A 1 92 ? 42.356 2.385 -60.357 1.00 93.25 92 TYR A N 1
ATOM 731 C CA . TYR A 1 92 ? 41.363 1.404 -59.901 1.00 93.25 92 TYR A CA 1
ATOM 732 C C . TYR A 1 92 ? 41.936 -0.005 -59.673 1.00 93.25 92 TYR A C 1
ATOM 734 O O . TYR A 1 92 ? 41.551 -0.691 -58.728 1.00 93.25 92 TYR A O 1
ATOM 742 N N . ALA A 1 93 ? 42.916 -0.430 -60.477 1.00 92.44 93 ALA A N 1
ATOM 743 C CA . ALA A 1 93 ? 43.561 -1.735 -60.317 1.00 92.44 93 ALA A CA 1
ATOM 744 C C . ALA A 1 93 ? 44.378 -1.852 -59.014 1.00 92.44 93 ALA A C 1
ATOM 746 O O . ALA A 1 93 ? 44.467 -2.936 -58.437 1.00 92.44 93 ALA A O 1
ATOM 747 N N . ARG A 1 94 ? 44.974 -0.750 -58.533 1.00 91.69 94 ARG A N 1
ATOM 748 C CA . ARG A 1 94 ? 45.692 -0.721 -57.246 1.00 91.69 94 ARG A CA 1
ATOM 749 C C . ARG A 1 94 ? 44.708 -0.688 -56.084 1.00 91.69 94 ARG A C 1
ATOM 751 O O . ARG A 1 94 ? 44.857 -1.481 -55.159 1.00 91.69 94 ARG A O 1
ATOM 758 N N . ALA A 1 95 ? 43.673 0.143 -56.190 1.00 92.94 95 ALA A N 1
ATOM 759 C CA . ALA A 1 95 ? 42.610 0.223 -55.195 1.00 92.94 95 ALA A CA 1
ATOM 760 C C . ALA A 1 95 ? 41.913 -1.132 -54.975 1.00 92.94 95 ALA A C 1
ATOM 762 O O . ALA A 1 95 ? 41.690 -1.535 -53.836 1.00 92.94 95 ALA A O 1
ATOM 763 N N . LEU A 1 96 ? 41.653 -1.895 -56.044 1.00 93.56 96 LEU A N 1
ATOM 764 C CA . LEU A 1 96 ? 41.056 -3.229 -55.933 1.00 93.56 96 LEU A CA 1
ATOM 765 C C . LEU A 1 96 ? 41.907 -4.218 -55.136 1.00 93.56 96 LEU A C 1
ATOM 767 O O . LEU A 1 96 ? 41.339 -5.014 -54.393 1.00 93.56 96 LEU A O 1
ATOM 771 N N . LYS A 1 97 ? 43.242 -4.182 -55.250 1.00 93.50 97 LYS A N 1
ATOM 772 C CA . LYS A 1 97 ? 44.113 -5.061 -54.446 1.00 93.50 97 LYS A CA 1
ATOM 773 C C . LYS A 1 97 ? 43.896 -4.821 -52.954 1.00 93.50 97 LYS A C 1
ATOM 775 O O . LYS A 1 97 ? 43.782 -5.777 -52.189 1.00 93.50 97 LYS A O 1
ATOM 780 N N . ASP A 1 98 ? 43.772 -3.556 -52.571 1.00 92.06 98 ASP A N 1
ATOM 781 C CA . ASP A 1 98 ? 43.522 -3.159 -51.190 1.00 92.06 98 ASP A CA 1
ATOM 782 C C . ASP A 1 98 ? 42.101 -3.503 -50.745 1.00 92.06 98 ASP A C 1
ATOM 784 O O . ASP A 1 98 ? 41.918 -4.033 -49.652 1.00 92.06 98 ASP A O 1
ATOM 788 N N . PHE A 1 99 ? 41.092 -3.297 -51.595 1.00 93.19 99 PHE A N 1
ATOM 789 C CA . PHE A 1 99 ? 39.721 -3.691 -51.273 1.00 93.19 99 PHE A CA 1
ATOM 790 C C . PHE A 1 99 ? 39.550 -5.210 -51.126 1.00 93.19 99 PHE A C 1
ATOM 792 O O . PHE A 1 99 ? 38.868 -5.657 -50.205 1.00 93.19 99 PHE A O 1
ATOM 799 N N . HIS A 1 100 ? 40.211 -6.023 -51.958 1.00 91.75 100 HIS A N 1
ATOM 800 C CA . HIS A 1 100 ? 40.236 -7.484 -51.785 1.00 91.75 100 HIS A CA 1
ATOM 801 C C . HIS A 1 100 ? 40.938 -7.897 -50.496 1.00 91.75 100 HIS A C 1
ATOM 803 O O . HIS A 1 100 ? 40.460 -8.782 -49.787 1.00 91.75 100 HIS A O 1
ATOM 809 N N . TRP A 1 101 ? 42.046 -7.234 -50.161 1.00 90.69 101 TRP A N 1
ATOM 810 C CA . TRP A 1 101 ? 42.744 -7.466 -48.901 1.00 90.69 101 TRP A CA 1
ATOM 811 C C . TRP A 1 101 ? 41.856 -7.138 -47.690 1.00 90.69 101 TRP A C 1
ATOM 813 O O . TRP A 1 101 ? 41.793 -7.932 -46.751 1.00 90.69 101 TRP A O 1
ATOM 823 N N . LEU A 1 102 ? 41.122 -6.019 -47.741 1.00 89.88 102 LEU A N 1
ATOM 824 C CA . LEU A 1 102 ? 40.172 -5.602 -46.703 1.00 89.88 102 LEU A CA 1
ATOM 825 C C . LEU A 1 102 ? 38.986 -6.566 -46.592 1.00 89.88 102 LEU A C 1
ATOM 827 O O . LEU A 1 102 ? 38.553 -6.867 -45.489 1.00 89.88 102 LEU A O 1
ATOM 831 N N . ARG A 1 103 ? 38.479 -7.085 -47.715 1.00 87.94 103 ARG A N 1
ATOM 832 C CA . ARG A 1 103 ? 37.356 -8.037 -47.739 1.00 87.94 103 ARG A CA 1
ATOM 833 C C . ARG A 1 103 ? 37.715 -9.374 -47.098 1.00 87.94 103 ARG A C 1
ATOM 835 O O . ARG A 1 103 ? 36.905 -9.953 -46.382 1.00 87.94 103 ARG A O 1
ATOM 842 N N . ASN A 1 104 ? 38.914 -9.879 -47.376 1.00 85.31 104 ASN A N 1
ATOM 843 C CA . ASN A 1 104 ? 39.337 -11.211 -46.941 1.00 85.31 104 ASN A CA 1
ATOM 844 C C . ASN A 1 104 ? 39.750 -11.259 -45.459 1.00 85.31 104 ASN A C 1
ATOM 846 O O . ASN A 1 104 ? 40.129 -12.317 -44.959 1.00 85.31 104 ASN A O 1
ATOM 850 N N . ARG A 1 105 ? 39.700 -10.127 -44.746 1.00 82.06 105 ARG A N 1
ATOM 851 C CA . ARG A 1 105 ? 40.075 -10.010 -43.334 1.00 82.06 105 ARG A CA 1
ATOM 852 C C . ARG A 1 105 ? 38.935 -9.365 -42.544 1.00 82.06 105 ARG A C 1
ATOM 854 O O . ARG A 1 105 ? 38.212 -8.519 -43.053 1.00 82.06 105 ARG A O 1
ATOM 861 N N . LYS A 1 106 ? 38.774 -9.733 -41.267 1.00 70.44 106 LYS A N 1
ATOM 862 C CA . LYS A 1 106 ? 37.802 -9.093 -40.358 1.00 70.44 106 LYS A CA 1
ATOM 863 C C . LYS A 1 106 ? 38.303 -7.703 -39.938 1.00 70.44 106 LYS A C 1
ATOM 865 O O . LYS A 1 106 ? 38.732 -7.514 -38.807 1.00 70.44 106 LYS A O 1
ATOM 870 N N . THR A 1 107 ? 38.305 -6.741 -40.861 1.00 70.75 107 THR A N 1
ATOM 871 C CA . THR A 1 107 ? 38.901 -5.408 -40.651 1.00 70.75 107 THR A CA 1
ATOM 872 C C . THR A 1 107 ? 37.938 -4.372 -40.069 1.00 70.75 107 THR A C 1
ATOM 874 O O . THR A 1 107 ? 38.320 -3.216 -39.916 1.00 70.75 107 THR A O 1
ATOM 877 N N . GLY A 1 108 ? 36.686 -4.751 -39.784 1.00 69.88 108 GLY A N 1
ATOM 878 C CA . GLY A 1 108 ? 35.646 -3.837 -39.291 1.00 69.88 108 GLY A CA 1
ATOM 879 C C . GLY A 1 108 ? 35.149 -2.818 -40.326 1.00 69.88 108 GLY A C 1
ATOM 880 O O . GLY A 1 108 ? 34.371 -1.936 -39.980 1.00 69.88 108 GLY A O 1
ATOM 881 N N . THR A 1 109 ? 35.582 -2.918 -41.589 1.00 75.56 109 THR A N 1
ATOM 882 C CA . THR A 1 109 ? 35.060 -2.090 -42.686 1.00 75.56 109 THR A CA 1
ATOM 883 C C . THR A 1 109 ? 33.601 -2.458 -42.943 1.00 75.56 109 THR A C 1
ATOM 885 O O . THR A 1 109 ? 33.295 -3.641 -43.085 1.00 75.56 109 THR A O 1
ATOM 888 N N . GLU A 1 110 ? 32.712 -1.468 -43.053 1.00 81.94 110 GLU A N 1
ATOM 889 C CA . GLU A 1 110 ? 31.308 -1.709 -43.395 1.00 81.94 110 GLU A CA 1
ATOM 890 C C . GLU A 1 110 ? 31.208 -2.446 -44.754 1.00 81.94 110 GLU A C 1
ATOM 892 O O . GLU A 1 110 ? 31.662 -1.915 -45.774 1.00 81.94 110 GLU A O 1
ATOM 897 N N . PRO A 1 111 ? 30.619 -3.658 -44.813 1.00 86.12 111 PRO A N 1
ATOM 898 C CA . PRO A 1 111 ? 30.609 -4.471 -46.032 1.00 86.12 111 PRO A CA 1
ATOM 899 C C . PRO A 1 111 ? 29.970 -3.762 -47.232 1.00 86.12 111 PRO A C 1
ATOM 901 O O . PRO A 1 111 ? 30.487 -3.834 -48.345 1.00 86.12 111 PRO A O 1
ATOM 904 N N . LYS A 1 112 ? 28.887 -3.010 -47.003 1.00 87.94 112 LYS A N 1
ATOM 905 C CA . LYS A 1 112 ? 28.192 -2.236 -48.038 1.00 87.94 112 LYS A CA 1
ATOM 906 C C . LYS A 1 112 ? 29.121 -1.247 -48.740 1.00 87.94 112 LYS A C 1
ATOM 908 O O . LYS A 1 112 ? 29.176 -1.220 -49.972 1.00 87.94 112 LYS A O 1
ATOM 913 N N . THR A 1 113 ? 29.842 -0.425 -47.976 1.00 87.44 113 THR A N 1
ATOM 914 C CA . THR A 1 113 ? 30.732 0.596 -48.548 1.00 87.44 113 THR A CA 1
ATOM 915 C C . THR A 1 113 ? 31.883 -0.060 -49.294 1.00 87.44 113 THR A C 1
ATOM 917 O O . THR A 1 113 ? 32.181 0.344 -50.416 1.00 87.44 113 THR A O 1
ATOM 920 N N . LEU A 1 114 ? 32.452 -1.132 -48.742 1.00 90.44 114 LEU A N 1
ATOM 921 C CA . LEU A 1 114 ? 33.507 -1.905 -49.389 1.00 90.44 114 LEU A CA 1
ATOM 922 C C . LEU A 1 114 ? 33.062 -2.472 -50.747 1.00 90.44 114 LEU A C 1
ATOM 924 O O . LEU A 1 114 ? 33.726 -2.238 -51.756 1.00 90.44 114 LEU A O 1
ATOM 928 N N . PHE A 1 115 ? 31.916 -3.156 -50.804 1.00 93.19 115 PHE A N 1
ATOM 929 C CA . PHE A 1 115 ? 31.396 -3.724 -52.051 1.00 93.19 115 PHE A CA 1
ATOM 930 C C . PHE A 1 115 ? 31.010 -2.654 -53.075 1.00 93.19 115 PHE A C 1
ATOM 932 O O . PHE A 1 115 ? 31.288 -2.819 -54.262 1.00 93.19 115 PHE A O 1
ATOM 939 N N . THR A 1 116 ? 30.468 -1.518 -52.627 1.00 93.31 116 THR A N 1
ATOM 940 C CA . THR A 1 116 ? 30.174 -0.374 -53.506 1.00 93.31 116 THR A CA 1
ATOM 941 C C . THR A 1 116 ? 31.453 0.171 -54.150 1.00 93.31 116 THR A C 1
ATOM 943 O O . THR A 1 116 ? 31.477 0.436 -55.352 1.00 93.31 116 THR A O 1
ATOM 946 N N . GLN A 1 117 ? 32.534 0.324 -53.379 1.00 92.31 117 GLN A N 1
ATOM 947 C CA . GLN A 1 117 ? 33.809 0.825 -53.903 1.00 92.31 117 GLN A CA 1
ATOM 948 C C . GLN A 1 117 ? 34.471 -0.175 -54.860 1.00 92.31 117 GLN A C 1
ATOM 950 O O . GLN A 1 117 ? 34.978 0.222 -55.910 1.00 92.31 117 GLN A O 1
ATOM 955 N N . MET A 1 118 ? 34.401 -1.477 -54.560 1.00 94.12 118 MET A N 1
ATOM 956 C CA . MET A 1 118 ? 34.854 -2.528 -55.478 1.00 94.12 118 MET A CA 1
ATOM 957 C C . MET A 1 118 ? 34.067 -2.509 -56.791 1.00 94.12 118 MET A C 1
ATOM 959 O O . MET A 1 118 ? 34.676 -2.568 -57.857 1.00 94.12 118 MET A O 1
ATOM 963 N N . ALA A 1 119 ? 32.738 -2.368 -56.728 1.00 95.00 119 ALA A N 1
ATOM 964 C CA . ALA A 1 119 ? 31.882 -2.277 -57.908 1.00 95.00 119 ALA A CA 1
ATOM 965 C C . ALA A 1 119 ? 32.278 -1.098 -58.809 1.00 95.00 119 ALA A C 1
ATOM 967 O O . ALA A 1 119 ? 32.489 -1.290 -60.004 1.00 95.00 119 ALA A O 1
ATOM 968 N N . ARG A 1 120 ? 32.474 0.093 -58.223 1.00 93.56 120 ARG A N 1
ATOM 969 C CA . ARG A 1 120 ? 32.941 1.294 -58.942 1.00 93.56 120 ARG A CA 1
ATOM 970 C C . ARG A 1 120 ? 34.297 1.085 -59.612 1.00 93.56 120 ARG A C 1
ATOM 972 O O . ARG A 1 120 ? 34.495 1.515 -60.742 1.00 93.56 120 ARG A O 1
ATOM 979 N N . CYS A 1 121 ? 35.227 0.415 -58.933 1.00 94.06 121 CYS A N 1
ATOM 980 C CA . CYS A 1 121 ? 36.540 0.135 -59.507 1.00 94.06 121 CYS A CA 1
ATOM 981 C C . CYS A 1 121 ? 36.470 -0.868 -60.666 1.00 94.06 121 CYS A C 1
ATOM 983 O O . CYS A 1 121 ? 37.177 -0.697 -61.653 1.00 94.06 121 CYS A O 1
ATOM 985 N N . TYR A 1 122 ? 35.638 -1.909 -60.564 1.00 95.38 122 TYR A N 1
ATOM 986 C CA . TYR A 1 122 ? 35.458 -2.880 -61.648 1.00 95.38 122 TYR A CA 1
ATOM 987 C C . TYR A 1 122 ? 34.749 -2.289 -62.866 1.00 95.38 122 TYR A C 1
ATOM 989 O O . TYR A 1 122 ? 35.119 -2.621 -63.991 1.00 95.38 122 TYR A O 1
ATOM 997 N N . ASP A 1 123 ? 33.786 -1.396 -62.644 1.00 94.81 123 ASP A N 1
ATOM 998 C CA . ASP A 1 123 ? 33.093 -0.666 -63.706 1.00 94.81 123 ASP A CA 1
ATOM 999 C C . ASP A 1 123 ? 34.075 0.213 -64.491 1.00 94.81 123 ASP A C 1
ATOM 1001 O O . ASP A 1 123 ? 34.210 0.086 -65.707 1.00 94.81 123 ASP A O 1
ATOM 1005 N N . ALA A 1 124 ? 34.887 0.997 -63.776 1.00 92.38 124 ALA A N 1
ATOM 1006 C CA . ALA A 1 124 ? 35.895 1.864 -64.379 1.00 92.38 124 ALA A CA 1
ATOM 1007 C C . ALA A 1 124 ? 37.036 1.108 -65.095 1.00 92.38 124 ALA A C 1
ATOM 1009 O O . ALA A 1 124 ? 37.724 1.686 -65.935 1.00 92.38 124 ALA A O 1
ATOM 1010 N N . LEU A 1 125 ? 37.243 -0.177 -64.785 1.00 93.94 125 LEU A N 1
ATOM 1011 C CA . LEU A 1 125 ? 38.185 -1.064 -65.483 1.00 93.94 125 LEU A CA 1
ATOM 1012 C C . LEU A 1 125 ? 37.551 -1.821 -66.663 1.00 93.94 125 LEU A C 1
ATOM 1014 O O . LEU A 1 125 ? 38.216 -2.663 -67.266 1.00 93.94 125 LEU A O 1
ATOM 1018 N N . GLY A 1 126 ? 36.280 -1.561 -66.986 1.00 91.94 126 GLY A N 1
ATOM 1019 C CA . GLY A 1 126 ? 35.582 -2.206 -68.097 1.00 91.94 126 GLY A CA 1
ATOM 1020 C C . GLY A 1 126 ? 35.154 -3.648 -67.815 1.00 91.94 126 GLY A C 1
ATOM 1021 O O . GLY A 1 126 ? 34.980 -4.425 -68.752 1.00 91.94 126 GLY A O 1
ATOM 1022 N N . ASN A 1 127 ? 34.978 -4.033 -66.544 1.00 93.81 127 ASN A N 1
ATOM 1023 C CA . ASN A 1 127 ? 34.454 -5.347 -66.160 1.00 93.81 127 ASN A CA 1
ATOM 1024 C C . ASN A 1 127 ? 33.040 -5.232 -65.552 1.00 93.81 127 ASN A C 1
ATOM 1026 O O . ASN A 1 127 ? 32.870 -5.335 -64.330 1.00 93.81 127 ASN A O 1
ATOM 1030 N N . PRO A 1 128 ? 32.002 -5.050 -66.392 1.00 91.06 128 PRO A N 1
ATOM 1031 C CA . PRO A 1 128 ? 30.639 -4.787 -65.930 1.00 91.06 128 PRO A CA 1
ATOM 1032 C C . PRO A 1 128 ? 30.024 -5.973 -65.175 1.00 91.06 128 PRO A C 1
ATOM 1034 O O . PRO A 1 128 ? 29.223 -5.781 -64.264 1.00 91.06 128 PRO A O 1
ATOM 1037 N N . LYS A 1 129 ? 30.428 -7.213 -65.493 1.00 93.31 129 LYS A N 1
ATOM 1038 C CA . LYS A 1 129 ? 29.929 -8.419 -64.813 1.00 93.31 129 LYS A CA 1
ATOM 1039 C C . LYS A 1 129 ? 30.330 -8.437 -63.337 1.00 93.31 129 LYS A C 1
ATOM 1041 O O . LYS A 1 129 ? 29.491 -8.680 -62.467 1.00 93.31 129 LYS A O 1
ATOM 1046 N N . LEU A 1 130 ? 31.603 -8.161 -63.045 1.00 91.81 130 LEU A N 1
ATOM 1047 C CA . LEU A 1 130 ? 32.074 -8.063 -61.662 1.00 91.81 130 LEU A CA 1
ATOM 1048 C C . LEU A 1 130 ? 31.511 -6.822 -60.970 1.00 91.81 130 LEU A C 1
ATOM 1050 O O . LEU A 1 130 ? 31.094 -6.926 -59.819 1.00 91.81 130 LEU A O 1
ATOM 1054 N N . ALA A 1 131 ? 31.427 -5.686 -61.667 1.00 92.62 131 ALA A N 1
ATOM 1055 C CA . ALA A 1 131 ? 30.819 -4.473 -61.124 1.00 92.62 131 ALA A CA 1
ATOM 1056 C C . ALA A 1 131 ? 29.382 -4.718 -60.642 1.00 92.62 131 ALA A C 1
ATOM 1058 O O . ALA A 1 131 ? 29.055 -4.418 -59.493 1.00 92.62 131 ALA A O 1
ATOM 1059 N N . TYR A 1 132 ? 28.558 -5.351 -61.482 1.00 92.62 132 TYR A N 1
ATOM 1060 C CA . TYR A 1 132 ? 27.189 -5.726 -61.142 1.00 92.62 132 TYR A CA 1
ATOM 1061 C C . TYR A 1 132 ? 27.138 -6.677 -59.941 1.00 92.62 132 TYR A C 1
ATOM 1063 O O . TYR A 1 132 ? 26.405 -6.426 -58.992 1.00 92.62 132 TYR A O 1
ATOM 1071 N N . THR A 1 133 ? 27.975 -7.718 -59.934 1.00 92.44 133 THR A N 1
ATOM 1072 C CA . THR A 1 133 ? 28.020 -8.711 -58.842 1.00 92.44 133 THR A CA 1
ATOM 1073 C C . THR A 1 133 ? 28.337 -8.066 -57.487 1.00 92.44 133 THR A C 1
ATOM 1075 O O . THR A 1 133 ? 27.715 -8.375 -56.468 1.00 92.44 133 THR A O 1
ATOM 1078 N N . TYR A 1 134 ? 29.303 -7.145 -57.458 1.00 92.44 134 TYR A N 1
ATOM 1079 C CA . TYR A 1 134 ? 29.660 -6.428 -56.235 1.00 92.44 134 TYR A CA 1
ATOM 1080 C C . TYR A 1 134 ? 28.603 -5.400 -55.828 1.00 92.44 134 TYR A C 1
ATOM 1082 O O . TYR A 1 134 ? 28.349 -5.231 -54.637 1.00 92.44 134 TYR A O 1
ATOM 1090 N N . MET A 1 135 ? 27.947 -4.750 -56.789 1.00 93.62 135 MET A N 1
ATOM 1091 C CA . MET A 1 135 ? 26.829 -3.852 -56.504 1.00 93.62 135 MET A CA 1
ATOM 1092 C C . MET A 1 135 ? 25.642 -4.610 -55.895 1.00 93.62 135 MET A C 1
ATOM 1094 O O . MET A 1 135 ? 25.052 -4.149 -54.920 1.00 93.62 135 MET A O 1
ATOM 1098 N N . ASP A 1 136 ? 25.333 -5.792 -56.422 1.00 90.69 136 ASP A N 1
ATOM 1099 C CA . ASP A 1 136 ? 24.276 -6.667 -55.913 1.00 90.69 136 ASP A CA 1
ATOM 1100 C C . ASP A 1 136 ? 24.579 -7.145 -54.485 1.00 90.69 136 ASP A C 1
ATOM 1102 O O . ASP A 1 136 ? 23.755 -7.024 -53.578 1.00 90.69 136 ASP A O 1
ATOM 1106 N N . SER A 1 137 ? 25.835 -7.528 -54.234 1.00 90.38 137 SER A N 1
ATOM 1107 C CA . SER A 1 137 ? 26.308 -7.850 -52.883 1.00 90.38 137 SER A CA 1
ATOM 1108 C C . SER A 1 137 ? 26.106 -6.676 -51.912 1.00 90.38 137 SER A C 1
ATOM 1110 O O . SER A 1 137 ? 25.636 -6.877 -50.795 1.00 90.38 137 SER A O 1
ATOM 1112 N N . ALA A 1 138 ? 26.414 -5.437 -52.316 1.00 89.88 138 ALA A N 1
ATOM 1113 C CA . ALA A 1 138 ? 26.219 -4.253 -51.471 1.00 89.88 138 ALA A CA 1
ATOM 1114 C C . ALA A 1 138 ? 24.739 -3.998 -51.120 1.00 89.88 138 ALA A C 1
ATOM 1116 O O . ALA A 1 138 ? 24.431 -3.566 -50.003 1.00 89.88 138 ALA A O 1
ATOM 1117 N N . ARG A 1 139 ? 23.827 -4.271 -52.062 1.00 88.19 139 ARG A N 1
ATOM 1118 C CA . ARG A 1 139 ? 22.375 -4.166 -51.854 1.00 88.19 139 ARG A CA 1
ATOM 1119 C C . ARG A 1 139 ? 21.888 -5.197 -50.842 1.00 88.19 139 ARG A C 1
ATOM 1121 O O . ARG A 1 139 ? 21.317 -4.801 -49.832 1.00 88.19 139 ARG A O 1
ATOM 1128 N N . MET A 1 140 ? 22.255 -6.466 -51.018 1.00 87.31 140 MET A N 1
ATOM 1129 C CA . MET A 1 140 ? 21.884 -7.550 -50.098 1.00 87.31 140 MET A CA 1
ATOM 1130 C C . MET A 1 140 ? 22.298 -7.267 -48.641 1.00 87.31 140 MET A C 1
ATOM 1132 O O . MET A 1 140 ? 21.548 -7.542 -47.702 1.00 87.31 140 MET A O 1
ATOM 1136 N N . TRP A 1 141 ? 23.473 -6.663 -48.430 1.00 84.50 141 TRP A N 1
ATOM 1137 C CA . TRP A 1 141 ? 23.916 -6.241 -47.094 1.00 84.50 141 TRP A CA 1
ATOM 1138 C C . TRP A 1 141 ? 23.076 -5.107 -46.500 1.00 84.50 141 TRP A C 1
ATOM 1140 O O . TRP A 1 141 ? 22.877 -5.073 -45.287 1.00 84.50 141 TRP A O 1
ATOM 1150 N N . THR A 1 142 ? 22.575 -4.192 -47.333 1.00 83.44 142 THR A N 1
ATOM 1151 C CA . THR A 1 142 ? 21.679 -3.113 -46.889 1.00 83.44 142 THR A CA 1
ATOM 1152 C C . THR A 1 142 ? 20.348 -3.686 -46.415 1.00 83.44 142 THR A C 1
ATOM 1154 O O . THR A 1 142 ? 19.890 -3.326 -45.332 1.00 83.44 142 THR A O 1
ATOM 1157 N N . ASP A 1 143 ? 19.782 -4.621 -47.177 1.00 82.50 143 ASP A N 1
ATOM 1158 C CA . ASP A 1 143 ? 18.497 -5.248 -46.855 1.00 82.50 143 ASP A CA 1
ATOM 1159 C C . ASP A 1 143 ? 18.600 -6.098 -45.581 1.00 82.50 143 ASP A C 1
ATOM 1161 O O . ASP A 1 143 ? 17.756 -6.011 -44.690 1.00 82.50 143 ASP A O 1
ATOM 1165 N N . THR A 1 144 ? 19.699 -6.844 -45.429 1.00 85.38 144 THR A N 1
ATOM 1166 C CA . THR A 1 144 ? 19.961 -7.656 -44.229 1.00 85.38 144 THR A CA 1
ATOM 1167 C C . THR A 1 144 ? 20.112 -6.791 -42.972 1.00 85.38 144 THR A C 1
ATOM 1169 O O . THR A 1 144 ? 19.567 -7.121 -41.918 1.00 85.38 144 THR A O 1
ATOM 1172 N N . LEU A 1 145 ? 20.829 -5.664 -43.064 1.00 81.75 145 LEU A N 1
ATOM 1173 C CA . LEU A 1 145 ? 21.011 -4.747 -41.936 1.00 81.75 145 LEU A CA 1
ATOM 1174 C C . LEU A 1 145 ? 19.694 -4.063 -41.540 1.00 81.75 145 LEU A C 1
ATOM 1176 O O . LEU A 1 145 ? 19.408 -3.921 -40.352 1.00 81.75 145 LEU A O 1
ATOM 1180 N N . ALA A 1 146 ? 18.879 -3.670 -42.524 1.00 78.94 146 ALA A N 1
ATOM 1181 C CA . ALA A 1 146 ? 17.552 -3.112 -42.282 1.00 78.94 146 ALA A CA 1
ATOM 1182 C C . ALA A 1 146 ? 16.641 -4.125 -41.571 1.00 78.94 146 ALA A C 1
ATOM 1184 O O . ALA A 1 146 ? 16.001 -3.776 -40.579 1.00 78.94 146 ALA A O 1
ATOM 1185 N N . GLN A 1 147 ? 16.655 -5.387 -42.012 1.00 77.19 147 GLN A N 1
ATOM 1186 C CA . GLN A 1 147 ? 15.894 -6.463 -41.381 1.00 77.19 147 GLN A CA 1
ATOM 1187 C C . GLN A 1 147 ? 16.326 -6.701 -39.929 1.00 77.19 147 GLN A C 1
ATOM 1189 O O . GLN A 1 147 ? 15.477 -6.857 -39.050 1.00 77.19 147 GLN A O 1
ATOM 1194 N N . HIS A 1 148 ? 17.634 -6.698 -39.655 1.00 84.69 148 HIS A N 1
ATOM 1195 C CA . HIS A 1 148 ? 18.155 -6.851 -38.297 1.00 84.69 148 HIS A CA 1
ATOM 1196 C C . HIS A 1 148 ? 17.711 -5.699 -37.386 1.00 84.69 148 HIS A C 1
ATOM 1198 O O . HIS A 1 148 ? 17.187 -5.943 -36.301 1.00 84.69 148 HIS A O 1
ATOM 1204 N N . ASN A 1 149 ? 17.865 -4.450 -37.837 1.00 81.25 149 ASN A N 1
ATOM 1205 C CA . ASN A 1 149 ? 17.456 -3.273 -37.066 1.00 81.25 149 ASN A CA 1
ATOM 1206 C C . ASN A 1 149 ? 15.952 -3.272 -36.776 1.00 81.25 149 ASN A C 1
ATOM 1208 O O . ASN A 1 149 ? 15.548 -3.004 -35.648 1.00 81.25 149 ASN A O 1
ATOM 1212 N N . LEU A 1 150 ? 15.129 -3.616 -37.770 1.00 82.62 150 LEU A N 1
ATOM 1213 C CA . LEU A 1 150 ? 13.685 -3.735 -37.592 1.00 82.62 150 LEU A CA 1
ATOM 1214 C C . LEU A 1 150 ? 13.336 -4.831 -36.578 1.00 82.62 150 LEU A C 1
ATOM 1216 O O . LEU A 1 150 ? 12.526 -4.608 -35.684 1.00 82.62 150 LEU A O 1
ATOM 1220 N N . THR A 1 151 ? 13.977 -5.998 -36.682 1.00 85.31 151 THR A N 1
ATOM 1221 C CA . THR A 1 151 ? 13.756 -7.119 -35.754 1.00 85.31 151 THR A CA 1
ATOM 1222 C C . THR A 1 151 ? 14.136 -6.736 -34.324 1.00 85.31 151 THR A C 1
ATOM 1224 O O . THR A 1 151 ? 13.400 -7.045 -33.390 1.00 85.31 151 THR A O 1
ATOM 1227 N N . GLN A 1 152 ? 15.246 -6.015 -34.145 1.00 88.75 152 GLN A N 1
ATOM 1228 C CA . GLN A 1 152 ? 15.672 -5.527 -32.836 1.00 88.75 152 GLN A CA 1
ATOM 1229 C C . GLN A 1 152 ? 14.683 -4.504 -32.260 1.00 88.75 152 GLN A C 1
ATOM 1231 O O . GLN A 1 152 ? 14.280 -4.641 -31.109 1.00 88.75 152 GLN A O 1
ATOM 1236 N N . GLN A 1 153 ? 14.235 -3.530 -33.058 1.00 86.19 153 GLN A N 1
ATOM 1237 C CA . GLN A 1 153 ? 13.231 -2.553 -32.621 1.00 86.19 153 GLN A CA 1
ATOM 1238 C C . GLN A 1 153 ? 11.906 -3.219 -32.239 1.00 86.19 153 GLN A C 1
ATOM 1240 O O . GLN A 1 153 ? 11.299 -2.843 -31.241 1.00 86.19 153 GLN A O 1
ATOM 1245 N N . MET A 1 154 ? 11.474 -4.234 -32.991 1.00 85.44 154 MET A N 1
ATOM 1246 C CA . MET A 1 154 ? 10.278 -5.013 -32.662 1.00 85.44 154 MET A CA 1
ATOM 1247 C C . MET A 1 154 ? 10.453 -5.814 -31.370 1.00 85.44 154 MET A C 1
ATOM 1249 O O . MET A 1 154 ? 9.539 -5.857 -30.553 1.00 85.44 154 MET A O 1
ATOM 1253 N N . ALA A 1 155 ? 11.624 -6.417 -31.147 1.00 91.31 155 ALA A N 1
ATOM 1254 C CA . ALA A 1 155 ? 11.919 -7.123 -29.903 1.00 91.31 155 ALA A CA 1
ATOM 1255 C C . ALA A 1 155 ? 11.910 -6.167 -28.697 1.00 91.31 155 ALA A C 1
ATOM 1257 O O . ALA A 1 155 ? 11.273 -6.461 -27.687 1.00 91.31 155 ALA A O 1
ATOM 1258 N N . GLU A 1 156 ? 12.553 -5.002 -28.818 1.00 94.19 156 GLU A N 1
ATOM 1259 C CA . GLU A 1 156 ? 12.537 -3.951 -27.794 1.00 94.19 156 GLU A CA 1
ATOM 1260 C C . GLU A 1 156 ? 11.111 -3.441 -27.530 1.00 94.19 156 GLU A C 1
ATOM 1262 O O . GLU A 1 156 ? 10.708 -3.295 -26.373 1.00 94.19 156 GLU A O 1
ATOM 1267 N N . PHE A 1 157 ? 10.319 -3.227 -28.584 1.00 93.75 157 PHE A N 1
ATOM 1268 C CA . PHE A 1 157 ? 8.922 -2.812 -28.473 1.00 93.75 157 PHE A CA 1
ATOM 1269 C C . PHE A 1 157 ? 8.062 -3.866 -27.769 1.00 93.75 157 PHE A C 1
ATOM 1271 O O . PHE A 1 157 ? 7.339 -3.524 -26.839 1.00 93.75 157 PHE A O 1
ATOM 1278 N N . ASN A 1 158 ? 8.180 -5.141 -28.149 1.00 90.31 158 ASN A N 1
ATOM 1279 C CA . ASN A 1 158 ? 7.436 -6.240 -27.528 1.00 90.31 158 ASN A CA 1
ATOM 1280 C C . ASN A 1 158 ? 7.763 -6.377 -26.040 1.00 90.31 158 ASN A C 1
ATOM 1282 O O . ASN A 1 158 ? 6.859 -6.526 -25.221 1.00 90.31 158 ASN A O 1
ATOM 1286 N N . VAL A 1 159 ? 9.047 -6.289 -25.673 1.00 94.62 159 VAL A N 1
ATOM 1287 C CA . VAL A 1 159 ? 9.459 -6.302 -24.263 1.00 94.62 159 VAL A CA 1
ATOM 1288 C C . VAL A 1 159 ? 8.840 -5.122 -23.522 1.00 94.62 159 VAL A C 1
ATOM 1290 O O . VAL A 1 159 ? 8.276 -5.307 -22.449 1.00 94.62 159 VAL A O 1
ATOM 1293 N N . LYS A 1 160 ? 8.897 -3.914 -24.092 1.00 91.88 160 LYS A N 1
ATOM 1294 C CA . LYS A 1 160 ? 8.313 -2.724 -23.466 1.00 91.88 160 LYS A CA 1
ATOM 1295 C C . LYS A 1 160 ? 6.798 -2.845 -23.296 1.00 91.88 160 LYS A C 1
ATOM 1297 O O . LYS A 1 160 ? 6.295 -2.523 -22.226 1.00 91.88 160 LYS A O 1
ATOM 1302 N N . TYR A 1 161 ? 6.097 -3.326 -24.317 1.00 93.19 161 TYR A N 1
ATOM 1303 C CA . TYR A 1 161 ? 4.651 -3.526 -24.299 1.00 93.19 161 TYR A CA 1
ATOM 1304 C C . TYR A 1 161 ? 4.239 -4.529 -23.213 1.00 93.19 161 TYR A C 1
ATOM 1306 O O . TYR A 1 161 ? 3.431 -4.201 -22.349 1.00 93.19 161 TYR A O 1
ATOM 1314 N N . HIS A 1 162 ? 4.873 -5.705 -23.172 1.00 90.62 162 HIS A N 1
ATOM 1315 C CA . HIS A 1 162 ? 4.588 -6.703 -22.139 1.00 90.62 162 HIS A CA 1
ATOM 1316 C C . HIS A 1 162 ? 4.965 -6.238 -20.729 1.00 90.62 162 HIS A C 1
ATOM 1318 O O . HIS A 1 162 ? 4.294 -6.600 -19.764 1.00 90.62 162 HIS A O 1
ATOM 1324 N N . THR A 1 163 ? 6.024 -5.438 -20.583 1.00 93.69 163 THR A N 1
ATOM 1325 C CA . THR A 1 163 ? 6.354 -4.813 -19.296 1.00 93.69 163 THR A CA 1
ATOM 1326 C C . THR A 1 163 ? 5.259 -3.841 -18.867 1.00 93.69 163 THR A C 1
ATOM 1328 O O . THR A 1 163 ? 4.835 -3.901 -17.720 1.00 93.69 163 THR A O 1
ATOM 1331 N N . GLN A 1 164 ? 4.743 -3.008 -19.777 1.00 92.56 164 GLN A N 1
ATOM 1332 C CA . GLN A 1 164 ? 3.644 -2.085 -19.473 1.00 92.56 164 GLN A CA 1
ATOM 1333 C C . GLN A 1 164 ? 2.348 -2.811 -19.090 1.00 92.56 164 GLN A C 1
ATOM 1335 O O . GLN A 1 164 ? 1.693 -2.399 -18.135 1.00 92.56 164 GLN A O 1
ATOM 1340 N N . GLU A 1 165 ? 1.991 -3.899 -19.782 1.00 93.00 165 GLU A N 1
ATOM 1341 C CA . GLU A 1 165 ? 0.834 -4.729 -19.408 1.00 93.00 165 GLU A CA 1
ATOM 1342 C C . GLU A 1 165 ? 0.979 -5.273 -17.982 1.00 93.00 165 GLU A C 1
ATOM 1344 O O . GLU A 1 165 ? 0.065 -5.136 -17.170 1.00 93.00 165 GLU A O 1
ATOM 1349 N N . LYS A 1 166 ? 2.156 -5.817 -17.645 1.00 94.38 166 LYS A N 1
ATOM 1350 C CA . LYS A 1 166 ? 2.433 -6.338 -16.299 1.00 94.38 166 LYS A CA 1
ATOM 1351 C C . LYS A 1 166 ? 2.463 -5.249 -15.234 1.00 94.38 166 LYS A C 1
ATOM 1353 O O . LYS A 1 166 ? 1.982 -5.480 -14.133 1.00 94.38 166 LYS A O 1
ATOM 1358 N N . GLU A 1 167 ? 3.030 -4.081 -15.522 1.00 94.69 167 GLU A N 1
ATOM 1359 C CA . GLU A 1 167 ? 3.033 -2.951 -14.585 1.00 94.69 167 GLU A CA 1
ATOM 1360 C C . GLU A 1 167 ? 1.606 -2.481 -14.275 1.00 94.69 167 GLU A C 1
ATOM 1362 O O . GLU A 1 167 ? 1.297 -2.202 -13.118 1.00 94.69 167 GLU A O 1
ATOM 1367 N N . LEU A 1 168 ? 0.724 -2.455 -15.280 1.00 95.88 168 LEU A N 1
ATOM 1368 C CA . LEU A 1 168 ? -0.684 -2.101 -15.101 1.00 95.88 168 LEU A CA 1
ATOM 1369 C C . LEU A 1 168 ? -1.437 -3.162 -14.287 1.00 95.88 168 LEU A C 1
ATOM 1371 O O . LEU A 1 168 ? -2.185 -2.812 -13.375 1.00 95.88 168 LEU A O 1
ATOM 1375 N N . GLU A 1 169 ? -1.202 -4.445 -14.562 1.00 95.94 169 GLU A N 1
ATOM 1376 C CA . GLU A 1 169 ? -1.774 -5.552 -13.787 1.00 95.94 169 GLU A CA 1
ATOM 1377 C C . GLU A 1 169 ? -1.298 -5.528 -12.325 1.00 95.94 169 GLU A C 1
ATOM 1379 O O . GLU A 1 169 ? -2.110 -5.626 -11.407 1.00 95.94 169 GLU A O 1
ATOM 1384 N N . ILE A 1 170 ? 0.002 -5.316 -12.086 1.00 96.31 170 ILE A N 1
ATOM 1385 C CA . ILE A 1 170 ? 0.565 -5.180 -10.736 1.00 96.31 170 ILE A CA 1
ATOM 1386 C C . ILE A 1 170 ? -0.055 -3.982 -10.016 1.00 96.31 170 ILE A C 1
ATOM 1388 O O . ILE A 1 170 ? -0.433 -4.114 -8.853 1.00 96.31 170 ILE A O 1
ATOM 1392 N N . ALA A 1 171 ? -0.182 -2.832 -10.682 1.00 94.88 171 ALA A N 1
ATOM 1393 C CA . ALA A 1 171 ? -0.805 -1.651 -10.094 1.00 94.88 171 ALA A CA 1
ATOM 1394 C C . ALA A 1 171 ? -2.268 -1.919 -9.706 1.00 94.88 171 ALA A C 1
ATOM 1396 O O . ALA A 1 171 ? -2.696 -1.532 -8.618 1.00 94.88 171 ALA A O 1
ATOM 1397 N N . HIS A 1 172 ? -3.014 -2.631 -10.555 1.00 96.00 172 HIS A N 1
ATOM 1398 C CA . HIS A 1 172 ? -4.393 -3.015 -10.272 1.00 96.00 172 HIS A CA 1
ATOM 1399 C C . HIS A 1 172 ? -4.493 -3.974 -9.075 1.00 96.00 172 HIS A C 1
ATOM 1401 O O . HIS A 1 172 ? -5.236 -3.701 -8.133 1.00 96.00 172 HIS A O 1
ATOM 1407 N N . LEU A 1 173 ? -3.680 -5.036 -9.047 1.00 96.19 173 LEU A N 1
ATOM 1408 C CA . LEU A 1 173 ? -3.633 -5.988 -7.930 1.00 96.19 173 LEU A CA 1
ATOM 1409 C C . LEU A 1 173 ? -3.203 -5.320 -6.616 1.00 96.19 173 LEU A C 1
ATOM 1411 O O . LEU A 1 173 ? -3.748 -5.620 -5.554 1.00 96.19 173 LEU A O 1
ATOM 1415 N N . GLN A 1 174 ? -2.240 -4.395 -6.665 1.00 94.62 174 GLN A N 1
ATOM 1416 C CA . GLN A 1 174 ? -1.830 -3.611 -5.497 1.00 94.62 174 GLN A CA 1
ATOM 1417 C C . GLN A 1 174 ? -2.964 -2.718 -4.992 1.00 94.62 174 GLN A C 1
ATOM 1419 O O . GLN A 1 174 ? -3.146 -2.592 -3.780 1.00 94.62 174 GLN A O 1
ATOM 1424 N N . GLN A 1 175 ? -3.744 -2.123 -5.895 1.00 95.00 175 GLN A N 1
ATOM 1425 C CA . GLN A 1 175 ? -4.907 -1.328 -5.522 1.00 95.00 175 GLN A CA 1
ATOM 1426 C C . GLN A 1 175 ? -5.981 -2.187 -4.840 1.00 95.00 175 GLN A C 1
ATOM 1428 O O . GLN A 1 175 ? -6.440 -1.817 -3.760 1.00 95.00 175 GLN A O 1
ATOM 1433 N N . GLU A 1 176 ? -6.322 -3.356 -5.391 1.00 95.62 176 GLU A N 1
ATOM 1434 C CA . GLU A 1 176 ? -7.268 -4.284 -4.753 1.00 95.62 176 GLU A CA 1
ATOM 1435 C C . GLU A 1 176 ? -6.782 -4.738 -3.369 1.00 95.62 176 GLU A C 1
ATOM 1437 O O . GLU A 1 176 ? -7.554 -4.779 -2.407 1.00 95.62 176 GLU A O 1
ATOM 1442 N N . GLN A 1 177 ? -5.482 -5.024 -3.226 1.00 95.25 177 GLN A N 1
ATOM 1443 C CA . GLN A 1 177 ? -4.892 -5.371 -1.933 1.00 95.25 177 GLN A CA 1
ATOM 1444 C C . GLN A 1 177 ? -4.996 -4.227 -0.919 1.00 95.25 177 GLN A C 1
ATOM 1446 O O . GLN A 1 177 ? -5.343 -4.475 0.238 1.00 95.25 177 GLN A O 1
ATOM 1451 N N . LEU A 1 178 ? -4.722 -2.984 -1.325 1.00 95.69 178 LEU A N 1
ATOM 1452 C CA . LEU A 1 178 ? -4.857 -1.812 -0.457 1.00 95.69 178 LEU A CA 1
ATOM 1453 C C . LEU A 1 178 ? -6.312 -1.580 -0.041 1.00 95.69 178 LEU A C 1
ATOM 1455 O O . LEU A 1 178 ? -6.571 -1.291 1.128 1.00 95.69 178 LEU A O 1
ATOM 1459 N N . GLU A 1 179 ? -7.265 -1.746 -0.957 1.00 95.88 179 GLU A N 1
ATOM 1460 C CA . GLU A 1 179 ? -8.694 -1.646 -0.652 1.00 95.88 179 GLU A CA 1
ATOM 1461 C C . GLU A 1 179 ? -9.131 -2.731 0.340 1.00 95.88 179 GLU A C 1
ATOM 1463 O O . GLU A 1 179 ? -9.804 -2.428 1.331 1.00 95.88 179 GLU A O 1
ATOM 1468 N N . HIS A 1 180 ? -8.672 -3.972 0.153 1.00 94.31 180 HIS A N 1
ATOM 1469 C CA . HIS A 1 180 ? -8.950 -5.071 1.074 1.00 94.31 180 HIS A CA 1
ATOM 1470 C C . HIS A 1 180 ? -8.311 -4.843 2.456 1.00 94.31 180 HIS A C 1
ATOM 1472 O O . HIS A 1 180 ? -8.951 -5.075 3.486 1.00 94.31 180 HIS A O 1
ATOM 1478 N N . GLN A 1 181 ? -7.065 -4.363 2.518 1.00 94.50 181 GLN A N 1
ATOM 1479 C CA . GLN A 1 181 ? -6.405 -4.015 3.782 1.00 94.50 181 GLN A CA 1
ATOM 1480 C C . GLN A 1 181 ? -7.120 -2.857 4.491 1.00 94.50 181 GLN A C 1
ATOM 1482 O O . GLN A 1 181 ? -7.348 -2.919 5.701 1.00 94.50 181 GLN A O 1
ATOM 1487 N N . ALA A 1 182 ? -7.536 -1.829 3.748 1.00 95.75 182 ALA A N 1
ATOM 1488 C CA . ALA A 1 182 ? -8.291 -0.705 4.288 1.00 95.75 182 ALA A CA 1
ATOM 1489 C C . ALA A 1 182 ? -9.665 -1.142 4.814 1.00 95.75 182 ALA A C 1
ATOM 1491 O O . ALA A 1 182 ? -10.095 -0.671 5.869 1.00 95.75 182 ALA A O 1
ATOM 1492 N N . PHE A 1 183 ? -10.349 -2.052 4.116 1.00 96.62 183 PHE A N 1
ATOM 1493 C CA . PHE A 1 183 ? -11.607 -2.632 4.576 1.00 96.62 183 PHE A CA 1
ATOM 1494 C C . PHE A 1 183 ? -11.424 -3.397 5.892 1.00 96.62 183 PHE A C 1
ATOM 1496 O O . PHE A 1 183 ? -12.148 -3.133 6.855 1.00 96.62 183 PHE A O 1
ATOM 1503 N N . LEU A 1 184 ? -10.420 -4.277 5.975 1.00 96.56 184 LEU A N 1
ATOM 1504 C CA . LEU A 1 184 ? -10.118 -5.032 7.196 1.00 96.56 184 LEU A CA 1
ATOM 1505 C C . LEU A 1 184 ? -9.759 -4.116 8.371 1.00 96.56 184 LEU A C 1
ATOM 1507 O O . LEU A 1 184 ? -10.254 -4.319 9.481 1.00 96.56 184 LEU A O 1
ATOM 1511 N N . LEU A 1 185 ? -8.948 -3.080 8.138 1.00 96.44 185 LEU A N 1
ATOM 1512 C CA . LEU A 1 185 ? -8.607 -2.099 9.166 1.00 96.44 185 LEU A CA 1
ATOM 1513 C C . LEU A 1 185 ? -9.865 -1.386 9.678 1.00 96.44 185 LEU A C 1
ATOM 1515 O O . LEU A 1 185 ? -10.103 -1.357 10.885 1.00 96.44 185 LEU A O 1
ATOM 1519 N N . LYS A 1 186 ? -10.715 -0.879 8.778 1.00 95.88 186 LYS A N 1
ATOM 1520 C CA . LYS A 1 186 ? -11.986 -0.235 9.151 1.00 95.88 186 LYS A CA 1
ATOM 1521 C C . LYS A 1 186 ? -12.895 -1.183 9.939 1.00 95.88 186 LYS A C 1
ATOM 1523 O O . LYS A 1 186 ? -13.442 -0.780 10.964 1.00 95.88 186 LYS A O 1
ATOM 1528 N N . ALA A 1 187 ? -13.011 -2.441 9.511 1.00 96.88 187 ALA A N 1
ATOM 1529 C CA . ALA A 1 187 ? -13.791 -3.459 10.209 1.00 96.88 187 ALA A CA 1
ATOM 1530 C C . ALA A 1 187 ? -13.237 -3.746 11.616 1.00 96.88 187 ALA A C 1
ATOM 1532 O O . ALA A 1 187 ? -14.002 -3.773 12.578 1.00 96.88 187 ALA A O 1
ATOM 1533 N N . SER A 1 188 ? -11.915 -3.885 11.767 1.00 95.88 188 SER A N 1
ATOM 1534 C CA . SER A 1 188 ? -11.280 -4.111 13.074 1.00 95.88 188 SER A CA 1
ATOM 1535 C C . SER A 1 188 ? -11.491 -2.945 14.044 1.00 95.88 188 SER A C 1
ATOM 1537 O O . SER A 1 188 ? -11.790 -3.176 15.215 1.00 95.88 188 SER A O 1
ATOM 1539 N N . ILE A 1 189 ? -11.426 -1.698 13.559 1.00 97.56 189 ILE A N 1
ATOM 1540 C CA . ILE A 1 189 ? -11.689 -0.501 14.367 1.00 97.56 189 ILE A CA 1
ATOM 1541 C C . ILE A 1 189 ? -13.158 -0.475 14.801 1.00 97.56 189 ILE A C 1
ATOM 1543 O O . ILE A 1 189 ? -13.446 -0.231 15.971 1.00 97.56 189 ILE A O 1
ATOM 1547 N N . ALA A 1 190 ? -14.092 -0.775 13.893 1.00 97.19 190 ALA A N 1
ATOM 1548 C CA . ALA A 1 190 ? -15.516 -0.835 14.216 1.00 97.19 190 ALA A CA 1
ATOM 1549 C C . ALA A 1 190 ? -15.821 -1.901 15.282 1.00 97.19 190 ALA A C 1
ATOM 1551 O O . ALA A 1 190 ? -16.517 -1.616 16.258 1.00 97.19 190 ALA A O 1
ATOM 1552 N N . VAL A 1 191 ? -15.253 -3.104 15.144 1.00 97.94 191 VAL A N 1
ATOM 1553 C CA . VAL A 1 191 ? -15.399 -4.182 16.135 1.00 97.94 191 VAL A CA 1
ATOM 1554 C C . VAL A 1 191 ? -14.781 -3.781 17.476 1.00 97.94 191 VAL A C 1
ATOM 1556 O O . VAL A 1 191 ? -15.415 -3.967 18.515 1.00 97.94 191 VAL A O 1
ATOM 1559 N N . ALA A 1 192 ? -13.589 -3.177 17.475 1.00 97.44 192 ALA A N 1
ATOM 1560 C CA . ALA A 1 192 ? -12.942 -2.694 18.692 1.00 97.44 192 ALA A CA 1
ATOM 1561 C C . ALA A 1 192 ? -13.813 -1.657 19.422 1.00 97.44 192 ALA A C 1
ATOM 1563 O O . ALA A 1 192 ? -14.061 -1.805 20.619 1.00 97.44 192 ALA A O 1
ATOM 1564 N N . LEU A 1 193 ? -14.359 -0.669 18.705 1.00 97.56 193 LEU A N 1
ATOM 1565 C CA . LEU A 1 193 ? -15.251 0.347 19.275 1.00 97.56 193 LEU A CA 1
ATOM 1566 C C . LEU A 1 193 ? -16.541 -0.261 19.842 1.00 97.56 193 LEU A C 1
ATOM 1568 O O . LEU A 1 193 ? -16.918 0.053 20.972 1.00 97.56 193 LEU A O 1
ATOM 1572 N N . LEU A 1 194 ? -17.190 -1.168 19.104 1.00 97.75 194 LEU A N 1
ATOM 1573 C CA . LEU A 1 194 ? -18.398 -1.858 19.568 1.00 97.75 194 LEU A CA 1
ATOM 1574 C C . LEU A 1 194 ? -18.124 -2.705 20.815 1.00 97.75 194 LEU A C 1
ATOM 1576 O O . LEU A 1 194 ? -18.896 -2.659 21.773 1.00 97.75 194 LEU A O 1
ATOM 1580 N N . SER A 1 195 ? -17.008 -3.436 20.837 1.00 97.12 195 SER A N 1
ATOM 1581 C CA . SER A 1 195 ? -16.608 -4.241 21.994 1.00 97.12 195 SER A CA 1
ATOM 1582 C C . SER A 1 195 ? -16.289 -3.373 23.219 1.00 97.12 195 SER A C 1
ATOM 1584 O O . SER A 1 195 ? -16.696 -3.707 24.331 1.00 97.12 195 SER A O 1
ATOM 1586 N N . GLY A 1 196 ? -15.647 -2.216 23.018 1.00 97.75 196 GLY A N 1
ATOM 1587 C CA . GLY A 1 196 ? -15.361 -1.248 24.075 1.00 97.75 196 GLY A CA 1
ATOM 1588 C C . GLY A 1 196 ? -16.636 -0.644 24.660 1.00 97.75 196 GLY A C 1
ATOM 1589 O O . GLY A 1 196 ? -16.800 -0.612 25.880 1.00 97.75 196 GLY A O 1
ATOM 1590 N N . LEU A 1 197 ? -17.585 -0.245 23.808 1.00 97.88 197 LEU A N 1
ATOM 1591 C CA . LEU A 1 197 ? -18.900 0.236 24.240 1.00 97.88 197 LEU A CA 1
ATOM 1592 C C . LEU A 1 197 ? -19.672 -0.845 25.003 1.00 97.88 197 LEU A C 1
ATOM 1594 O O . LEU A 1 197 ? -20.214 -0.571 26.077 1.00 97.88 197 LEU A O 1
ATOM 1598 N N . ALA A 1 198 ? -19.683 -2.083 24.503 1.00 97.75 198 ALA A N 1
ATOM 1599 C CA . ALA A 1 198 ? -20.321 -3.208 25.181 1.00 97.75 198 ALA A CA 1
ATOM 1600 C C . ALA A 1 198 ? -19.694 -3.466 26.563 1.00 97.75 198 ALA A C 1
ATOM 1602 O O . ALA A 1 198 ? -20.421 -3.650 27.541 1.00 97.75 198 ALA A O 1
ATOM 1603 N N . LEU A 1 199 ? -18.363 -3.403 26.675 1.00 98.00 199 LEU A N 1
ATOM 1604 C CA . LEU A 1 199 ? -17.647 -3.572 27.939 1.00 98.00 199 LEU A CA 1
ATOM 1605 C C . LEU A 1 199 ? -17.983 -2.461 28.943 1.00 98.00 199 LEU A C 1
ATOM 1607 O O . LEU A 1 199 ? -18.300 -2.758 30.094 1.00 98.00 199 LEU A O 1
ATOM 1611 N N . ILE A 1 200 ? -17.976 -1.194 28.517 1.00 98.00 200 ILE A N 1
ATOM 1612 C CA . ILE A 1 200 ? -18.355 -0.052 29.367 1.00 98.00 200 ILE A CA 1
ATOM 1613 C C . ILE A 1 200 ? -19.803 -0.208 29.851 1.00 98.00 200 ILE A C 1
ATOM 1615 O O . ILE A 1 200 ? -20.100 -0.029 31.036 1.00 98.00 200 ILE A O 1
ATOM 1619 N N . THR A 1 201 ? -20.710 -0.601 28.957 1.00 97.75 201 THR A N 1
ATOM 1620 C CA . THR A 1 201 ? -22.122 -0.828 29.293 1.00 97.75 201 THR A CA 1
ATOM 1621 C C . THR A 1 201 ? -22.268 -1.972 30.301 1.00 97.75 201 THR A C 1
ATOM 1623 O O . THR A 1 201 ? -22.974 -1.846 31.300 1.00 97.75 201 THR A O 1
ATOM 1626 N N . LEU A 1 202 ? -21.532 -3.070 30.121 1.00 98.00 202 LEU A N 1
ATOM 1627 C CA . LEU A 1 202 ? -21.534 -4.199 31.051 1.00 98.00 202 LEU A CA 1
ATOM 1628 C C . LEU A 1 202 ? -20.996 -3.809 32.438 1.00 98.00 202 LEU A C 1
ATOM 1630 O O . LEU A 1 202 ? -21.584 -4.177 33.458 1.00 98.00 202 LEU A O 1
ATOM 1634 N N . LEU A 1 203 ? -19.891 -3.060 32.493 1.00 97.62 203 LEU A N 1
ATOM 1635 C CA . LEU A 1 203 ? -19.290 -2.598 33.745 1.00 97.62 203 LEU A CA 1
ATOM 1636 C C . LEU A 1 203 ? -20.216 -1.639 34.494 1.00 97.62 203 LEU A C 1
ATOM 1638 O O . LEU A 1 203 ? -20.404 -1.791 35.702 1.00 97.62 203 LEU A O 1
ATOM 1642 N N . THR A 1 204 ? -20.843 -0.695 33.790 1.00 97.31 204 THR A N 1
ATOM 1643 C CA . THR A 1 204 ? -21.792 0.249 34.399 1.00 97.31 204 THR A CA 1
ATOM 1644 C C . THR A 1 204 ? -23.038 -0.459 34.926 1.00 97.31 204 THR A C 1
ATOM 1646 O O . THR A 1 204 ? -23.471 -0.163 36.040 1.00 97.31 204 THR A O 1
ATOM 1649 N N . LEU A 1 205 ? -23.574 -1.448 34.203 1.00 97.00 205 LEU A N 1
ATOM 1650 C CA . LEU A 1 205 ? -24.687 -2.275 34.682 1.00 97.00 205 LEU A CA 1
ATOM 1651 C C . LEU A 1 205 ? -24.304 -3.096 35.918 1.00 97.00 205 LEU A C 1
ATOM 1653 O O . LEU A 1 205 ? -25.055 -3.116 36.894 1.00 97.00 205 LEU A O 1
ATOM 1657 N N . ARG A 1 206 ? -23.120 -3.723 35.931 1.00 97.06 206 ARG A N 1
ATOM 1658 C CA . ARG A 1 206 ? -22.623 -4.458 37.108 1.00 97.06 206 ARG A CA 1
ATOM 1659 C C . ARG A 1 206 ? -22.415 -3.546 38.314 1.00 97.06 206 ARG A C 1
ATOM 1661 O O . ARG A 1 206 ? -22.790 -3.920 39.423 1.00 97.06 206 ARG A O 1
ATOM 1668 N N . HIS A 1 207 ? -21.860 -2.353 38.110 1.00 96.75 207 HIS A N 1
ATOM 1669 C CA . HIS A 1 207 ? -21.709 -1.364 39.175 1.00 96.75 207 HIS A CA 1
ATOM 1670 C C . HIS A 1 207 ? -23.061 -0.905 39.721 1.00 96.75 207 HIS A C 1
ATOM 1672 O O . HIS A 1 207 ? -23.257 -0.929 40.935 1.00 96.75 207 HIS A O 1
ATOM 1678 N N . LYS A 1 208 ? -24.011 -0.555 38.845 1.00 96.12 208 LYS A N 1
ATOM 1679 C CA . LYS A 1 208 ? -25.370 -0.174 39.254 1.00 96.12 208 LYS A CA 1
ATOM 1680 C C . LYS A 1 208 ? -26.061 -1.292 40.030 1.00 96.12 208 LYS A C 1
ATOM 1682 O O . LYS A 1 208 ? -26.651 -1.014 41.069 1.00 96.12 208 LYS A O 1
ATOM 1687 N N . LYS A 1 209 ? -25.933 -2.546 39.581 1.00 96.62 209 LYS A N 1
ATOM 1688 C CA . LYS A 1 209 ? -26.499 -3.710 40.275 1.00 96.62 209 LYS A CA 1
ATOM 1689 C C . LYS A 1 209 ? -25.926 -3.863 41.687 1.00 96.62 209 LYS A C 1
ATOM 1691 O O . LYS A 1 209 ? -26.697 -3.949 42.632 1.00 96.62 209 LYS A O 1
ATOM 1696 N N . ARG A 1 210 ? -24.599 -3.792 41.847 1.00 96.19 210 ARG A N 1
ATOM 1697 C CA . ARG A 1 210 ? -23.948 -3.865 43.171 1.00 96.19 210 ARG A CA 1
ATOM 1698 C C . ARG A 1 210 ? -24.386 -2.741 44.109 1.00 96.19 210 ARG A C 1
ATOM 1700 O O . ARG A 1 210 ? -24.560 -2.970 45.299 1.00 96.19 210 ARG A O 1
ATOM 1707 N N . ILE A 1 211 ? -24.542 -1.522 43.590 1.00 96.88 211 ILE A N 1
ATOM 1708 C CA . ILE A 1 211 ? -25.018 -0.382 44.388 1.00 96.88 211 ILE A CA 1
ATOM 1709 C C . ILE A 1 211 ? -26.475 -0.600 44.812 1.00 96.88 211 ILE A C 1
ATOM 1711 O O . ILE A 1 211 ? -26.813 -0.350 45.966 1.00 96.88 211 ILE A O 1
ATOM 1715 N N . ALA A 1 212 ? -27.325 -1.095 43.908 1.00 96.44 212 ALA A N 1
ATOM 1716 C CA . ALA A 1 212 ? -28.716 -1.410 44.217 1.00 96.44 212 ALA A CA 1
ATOM 1717 C C . ALA A 1 212 ? -28.831 -2.523 45.272 1.00 96.44 212 ALA A C 1
ATOM 1719 O O . ALA A 1 212 ? -29.583 -2.363 46.227 1.00 96.44 212 ALA A O 1
ATOM 1720 N N . GLU A 1 213 ? -28.047 -3.598 45.149 1.00 96.19 213 GLU A N 1
ATOM 1721 C CA . GLU A 1 213 ? -27.993 -4.693 46.129 1.00 96.19 213 GLU A CA 1
ATOM 1722 C C . GLU A 1 213 ? -27.583 -4.186 47.518 1.00 96.19 213 GLU A C 1
ATOM 1724 O O . GLU A 1 213 ? -28.304 -4.424 48.483 1.00 96.19 213 GLU A O 1
ATOM 1729 N N . LYS A 1 214 ? -26.505 -3.392 47.615 1.00 95.69 214 LYS A N 1
ATOM 1730 C CA . LYS A 1 214 ? -26.091 -2.772 48.887 1.00 95.69 214 LYS A CA 1
ATOM 1731 C C . LYS A 1 214 ? -27.164 -1.859 49.474 1.00 95.69 214 LYS A C 1
ATOM 1733 O O . LYS A 1 214 ? -27.350 -1.828 50.683 1.00 95.69 214 LYS A O 1
ATOM 1738 N N . LYS A 1 215 ? -27.874 -1.101 48.633 1.00 95.75 215 LYS A N 1
ATOM 1739 C CA . LYS A 1 215 ? -28.958 -0.227 49.094 1.00 95.75 215 LYS A CA 1
ATOM 1740 C C . LYS A 1 215 ? -30.131 -1.035 49.649 1.00 95.75 215 LYS A C 1
ATOM 1742 O O . LYS A 1 215 ? -30.694 -0.646 50.663 1.00 95.75 215 LYS A O 1
ATOM 1747 N N . ILE A 1 216 ? -30.478 -2.154 49.011 1.00 96.62 216 ILE A N 1
ATOM 1748 C CA . ILE A 1 216 ? -31.515 -3.070 49.504 1.00 96.62 216 ILE A CA 1
ATOM 1749 C C . ILE A 1 216 ? -31.094 -3.684 50.844 1.00 96.62 216 ILE A C 1
ATOM 1751 O O . ILE A 1 216 ? -31.913 -3.763 51.751 1.00 96.62 216 ILE A O 1
ATOM 1755 N N . GLU A 1 217 ? -29.834 -4.092 50.983 1.00 96.38 217 GLU A N 1
ATOM 1756 C CA . GLU A 1 217 ? -29.303 -4.645 52.233 1.00 96.38 217 GLU A CA 1
ATOM 1757 C C . GLU A 1 217 ? -29.340 -3.625 53.379 1.00 96.38 217 GLU A C 1
ATOM 1759 O O . GLU A 1 217 ? -29.838 -3.939 54.457 1.00 96.38 217 GLU A O 1
ATOM 1764 N N . LEU A 1 218 ? -28.919 -2.382 53.127 1.00 96.62 218 LEU A N 1
ATOM 1765 C CA . LEU A 1 218 ? -29.007 -1.298 54.112 1.00 96.62 218 LEU A CA 1
ATOM 1766 C C . LEU A 1 218 ? -30.453 -1.012 54.531 1.00 96.62 218 LEU A C 1
ATOM 1768 O O . LEU A 1 218 ? -30.726 -0.885 55.718 1.00 96.62 218 LEU A O 1
ATOM 1772 N N . LEU A 1 219 ? -31.385 -0.962 53.574 1.00 96.00 219 LEU A N 1
ATOM 1773 C CA . LEU A 1 219 ? -32.806 -0.761 53.875 1.00 96.00 219 LEU A CA 1
ATOM 1774 C C . LEU A 1 219 ? -33.389 -1.912 54.706 1.00 96.00 219 LEU A C 1
ATOM 1776 O O . LEU A 1 219 ? -34.234 -1.678 55.565 1.00 96.00 219 LEU A O 1
ATOM 1780 N N . LYS A 1 220 ? -32.942 -3.154 54.475 1.00 95.44 220 LYS A N 1
ATOM 1781 C CA . LYS A 1 220 ? -33.336 -4.298 55.308 1.00 95.44 220 LYS A CA 1
ATOM 1782 C C . LYS A 1 220 ? -32.813 -4.158 56.733 1.00 95.44 220 LYS A C 1
ATOM 1784 O O . LYS A 1 220 ? -33.605 -4.299 57.656 1.00 95.44 220 LYS A O 1
ATOM 1789 N N . GLN A 1 221 ? -31.534 -3.821 56.903 1.00 95.31 221 GLN A N 1
ATOM 1790 C CA . GLN A 1 221 ? -30.943 -3.599 58.228 1.00 95.31 221 GLN A CA 1
ATOM 1791 C C . GLN A 1 221 ? -31.640 -2.459 58.977 1.00 95.31 221 GLN A C 1
ATOM 1793 O O . GLN A 1 221 ? -31.943 -2.590 60.158 1.00 95.31 221 GLN A O 1
ATOM 1798 N N . GLU A 1 222 ? -31.944 -1.355 58.294 1.00 95.31 222 GLU A N 1
ATOM 1799 C CA . GLU A 1 222 ? -32.684 -0.236 58.881 1.00 95.31 222 GLU A CA 1
ATOM 1800 C C . GLU A 1 222 ? -34.096 -0.660 59.312 1.00 95.31 222 GLU A C 1
ATOM 1802 O O . GLU A 1 222 ? -34.546 -0.314 60.403 1.00 95.31 222 GLU A O 1
ATOM 1807 N N . ASN A 1 223 ? -34.783 -1.465 58.498 1.00 95.25 223 ASN A N 1
ATOM 1808 C CA . ASN A 1 223 ? -36.102 -1.988 58.844 1.00 95.25 223 ASN A CA 1
ATOM 1809 C C . ASN A 1 223 ? -36.060 -2.982 60.020 1.00 95.25 223 ASN A C 1
ATOM 1811 O O . ASN A 1 223 ? -36.941 -2.952 60.879 1.00 95.25 223 ASN A O 1
ATOM 1815 N N . GLU A 1 224 ? -35.042 -3.841 60.087 1.00 94.44 224 GLU A N 1
ATOM 1816 C CA . GLU A 1 224 ? -34.815 -4.758 61.212 1.00 94.44 224 GLU A CA 1
ATOM 1817 C C . GLU A 1 224 ? -34.535 -3.989 62.507 1.00 94.44 224 GLU A C 1
ATOM 1819 O O . GLU A 1 224 ? -35.167 -4.263 63.526 1.00 94.44 224 GLU A O 1
ATOM 1824 N N . LEU A 1 225 ? -33.671 -2.968 62.458 1.00 95.25 225 LEU A N 1
ATOM 1825 C CA . LEU A 1 225 ? -33.399 -2.086 63.595 1.00 95.25 225 LEU A CA 1
ATOM 1826 C C . LEU A 1 225 ? -34.653 -1.340 64.052 1.00 95.25 225 LEU A C 1
ATOM 1828 O O . LEU A 1 225 ? -34.931 -1.290 65.248 1.00 95.25 225 LEU A O 1
ATOM 1832 N N . ASN A 1 226 ? -35.437 -0.798 63.119 1.00 94.31 226 ASN A N 1
ATOM 1833 C CA . ASN A 1 226 ? -36.700 -0.136 63.445 1.00 94.31 226 ASN A CA 1
ATOM 1834 C C . ASN A 1 226 ? -37.707 -1.110 64.070 1.00 94.31 226 ASN A C 1
ATOM 1836 O O . ASN A 1 226 ? -38.398 -0.750 65.019 1.00 94.31 226 ASN A O 1
ATOM 1840 N N . SER A 1 227 ? -37.774 -2.348 63.579 1.00 93.25 227 SER A N 1
ATOM 1841 C CA . SER A 1 227 ? -38.654 -3.381 64.136 1.00 93.25 227 SER A CA 1
ATOM 1842 C C . SER A 1 227 ? -38.222 -3.785 65.548 1.00 93.25 227 SER A C 1
ATOM 1844 O O . SER A 1 227 ? -39.056 -3.831 66.448 1.00 93.25 227 SER A O 1
ATOM 1846 N N . ALA A 1 228 ? -36.921 -3.999 65.769 1.00 91.69 228 ALA A N 1
ATOM 1847 C CA . ALA A 1 228 ? -36.362 -4.291 67.087 1.00 91.69 228 ALA A CA 1
ATOM 1848 C C . ALA A 1 228 ? -36.586 -3.134 68.070 1.00 91.69 228 ALA A C 1
ATOM 1850 O O . ALA A 1 228 ? -36.952 -3.360 69.219 1.00 91.69 228 ALA A O 1
ATOM 1851 N N . ARG A 1 229 ? -36.429 -1.888 67.612 1.00 91.69 229 ARG A N 1
ATOM 1852 C CA . ARG A 1 229 ? -36.706 -0.700 68.422 1.00 91.69 229 ARG A CA 1
ATOM 1853 C C . ARG A 1 229 ? -38.171 -0.634 68.846 1.00 91.69 229 ARG A C 1
ATOM 1855 O O . ARG A 1 229 ? -38.435 -0.453 70.025 1.00 91.69 229 ARG A O 1
ATOM 1862 N N . ARG A 1 230 ? -39.108 -0.834 67.914 1.00 90.31 230 ARG A N 1
ATOM 1863 C CA . ARG A 1 230 ? -40.547 -0.873 68.229 1.00 90.31 230 ARG A CA 1
ATOM 1864 C C . ARG A 1 230 ? -40.897 -2.001 69.197 1.00 90.31 230 ARG A C 1
ATOM 1866 O O . ARG A 1 230 ? -41.758 -1.819 70.045 1.00 90.31 230 ARG A O 1
ATOM 1873 N N . TYR A 1 231 ? -40.237 -3.150 69.070 1.00 89.06 231 TYR A N 1
ATOM 1874 C CA . TYR A 1 231 ? -40.398 -4.257 70.010 1.00 89.06 231 TYR A CA 1
ATOM 1875 C C . TYR A 1 231 ? -39.932 -3.876 71.422 1.00 89.06 231 TYR A C 1
ATOM 1877 O O . TYR A 1 231 ? -40.655 -4.115 72.382 1.00 89.06 231 TYR A O 1
ATOM 1885 N N . ILE A 1 232 ? -38.764 -3.233 71.549 1.00 89.44 232 ILE A N 1
ATOM 1886 C CA . ILE A 1 232 ? -38.263 -2.729 72.837 1.00 89.44 232 ILE A CA 1
ATOM 1887 C C . ILE A 1 232 ? -39.217 -1.681 73.419 1.00 89.44 232 ILE A C 1
ATOM 1889 O O . ILE A 1 232 ? -39.558 -1.776 74.590 1.00 89.44 232 ILE A O 1
ATOM 1893 N N . GLU A 1 233 ? -39.679 -0.725 72.609 1.00 86.69 233 GLU A N 1
ATOM 1894 C CA . GLU A 1 233 ? -40.647 0.295 73.040 1.00 86.69 233 GLU A CA 1
ATOM 1895 C C . GLU A 1 233 ? -41.944 -0.354 73.563 1.00 86.69 233 GLU A C 1
ATOM 1897 O O . GLU A 1 233 ? -42.434 0.034 74.621 1.00 86.69 233 GLU A O 1
ATOM 1902 N N . GLY A 1 234 ? -42.449 -1.398 72.894 1.00 84.50 234 GLY A N 1
ATOM 1903 C CA . GLY A 1 234 ? -43.596 -2.176 73.379 1.00 84.50 234 GLY A CA 1
ATOM 1904 C C . GLY A 1 234 ? -43.324 -2.897 74.705 1.00 84.50 234 GLY A C 1
ATOM 1905 O O . GLY A 1 234 ? -44.141 -2.835 75.620 1.00 84.50 234 GLY A O 1
ATOM 1906 N N . LEU A 1 235 ? -42.149 -3.518 74.852 1.00 82.25 235 LEU A N 1
ATOM 1907 C CA . LEU A 1 235 ? -41.749 -4.185 76.096 1.00 82.25 235 LEU A CA 1
ATOM 1908 C C . LEU A 1 235 ? -41.602 -3.193 77.265 1.00 82.25 235 LEU A C 1
ATOM 1910 O O . LEU A 1 235 ? -41.944 -3.505 78.406 1.00 82.25 235 LEU A O 1
ATOM 1914 N N . GLU A 1 236 ? -41.089 -1.989 76.999 1.00 80.62 236 GLU A N 1
ATOM 1915 C CA . GLU A 1 236 ? -40.985 -0.916 77.991 1.00 80.62 236 GLU A CA 1
ATOM 1916 C C . GLU A 1 236 ? -42.367 -0.403 78.423 1.00 80.62 236 GLU A C 1
ATOM 1918 O O . GLU A 1 236 ? -42.578 -0.146 79.613 1.00 80.62 236 GLU A O 1
ATOM 1923 N N . GLU A 1 237 ? -43.322 -0.289 77.493 1.00 79.56 237 GLU A N 1
ATOM 1924 C CA . GLU A 1 237 ? -44.715 0.050 77.805 1.00 79.56 237 GLU A CA 1
ATOM 1925 C C . GLU A 1 237 ? -45.378 -1.010 78.696 1.00 79.56 237 GLU A C 1
ATOM 1927 O O . GLU A 1 237 ? -46.001 -0.644 79.697 1.00 79.56 237 GLU A O 1
ATOM 1932 N N . GLU A 1 238 ? -45.181 -2.301 78.412 1.00 78.69 238 GLU A N 1
ATOM 1933 C CA . GLU A 1 238 ? -45.661 -3.395 79.268 1.00 78.69 238 GLU A CA 1
ATOM 1934 C C . GLU A 1 238 ? -45.015 -3.366 80.655 1.00 78.69 238 GLU A C 1
ATOM 1936 O O . GLU A 1 238 ? -45.712 -3.405 81.668 1.00 78.69 238 GLU A O 1
ATOM 1941 N N . CYS A 1 239 ? -43.689 -3.207 80.731 1.00 76.88 239 CYS A N 1
ATOM 1942 C CA . CYS A 1 239 ? -42.986 -3.056 82.007 1.00 76.88 239 CYS A CA 1
ATOM 1943 C C . CYS A 1 239 ? -43.546 -1.890 82.830 1.00 76.88 239 CYS A C 1
ATOM 1945 O O . CYS A 1 239 ? -43.719 -2.005 84.046 1.00 76.88 239 CYS A O 1
ATOM 1947 N N . LYS A 1 240 ? -43.845 -0.759 82.182 1.00 71.50 240 LYS A N 1
ATOM 1948 C CA . LYS A 1 240 ? -44.427 0.417 82.836 1.00 71.50 240 LYS A CA 1
ATOM 1949 C C . LYS A 1 240 ? -45.854 0.156 83.309 1.00 71.50 240 LYS A C 1
ATOM 1951 O O . LYS A 1 240 ? -46.211 0.590 84.405 1.00 71.50 240 LYS A O 1
ATOM 1956 N N . TYR A 1 241 ? -46.654 -0.539 82.504 1.00 78.38 241 TYR A N 1
ATOM 1957 C CA . TYR A 1 241 ? -47.989 -0.981 82.886 1.00 78.38 241 TYR A CA 1
ATOM 1958 C C . TYR A 1 241 ? -47.931 -1.889 84.123 1.00 78.38 241 TYR A C 1
ATOM 1960 O O . TYR A 1 241 ? -48.587 -1.591 85.120 1.00 78.38 241 TYR A O 1
ATOM 1968 N N . PHE A 1 242 ? -47.058 -2.901 84.133 1.00 76.56 242 PHE A N 1
ATOM 1969 C CA . PHE A 1 242 ? -46.878 -3.789 85.284 1.00 76.56 242 PHE A CA 1
ATOM 1970 C C . PHE A 1 242 ? -46.384 -3.063 86.530 1.00 76.56 242 PHE A C 1
ATOM 1972 O O . PHE A 1 242 ? -46.907 -3.293 87.617 1.00 76.56 242 PHE A O 1
ATOM 1979 N N . ALA A 1 243 ? -45.406 -2.164 86.396 1.00 68.38 243 ALA A N 1
ATOM 1980 C CA . ALA A 1 243 ? -44.923 -1.368 87.519 1.00 68.38 243 ALA A CA 1
ATOM 1981 C C . ALA A 1 243 ? -46.050 -0.532 88.142 1.00 68.38 243 ALA A C 1
ATOM 1983 O O . ALA A 1 243 ? -46.128 -0.426 89.366 1.00 68.38 243 ALA A O 1
ATOM 1984 N N . LYS A 1 244 ? -46.938 0.025 87.308 1.00 71.75 244 LYS A N 1
ATOM 1985 C CA . LYS A 1 244 ? -48.114 0.766 87.764 1.00 71.75 244 LYS A CA 1
ATOM 1986 C C . LYS A 1 244 ? -49.122 -0.144 88.467 1.00 71.75 244 LYS A C 1
ATOM 1988 O O . LYS A 1 244 ? -49.529 0.187 89.572 1.00 71.75 244 LYS A O 1
ATOM 1993 N N . GLU A 1 245 ? -49.480 -1.281 87.878 1.00 72.38 245 GLU A N 1
ATOM 1994 C CA . GLU A 1 245 ? -50.456 -2.214 88.464 1.00 72.38 245 GLU A CA 1
ATOM 1995 C C . GLU A 1 245 ? -49.964 -2.781 89.806 1.00 72.38 245 GLU A C 1
ATOM 1997 O O . GLU A 1 245 ? -50.696 -2.847 90.794 1.00 72.38 245 GLU A O 1
ATOM 2002 N N . LEU A 1 246 ? -48.670 -3.107 89.885 1.00 73.62 246 LEU A N 1
ATOM 2003 C CA . LEU A 1 246 ? -48.034 -3.575 91.113 1.00 73.62 246 LEU A CA 1
ATOM 2004 C C . LEU A 1 246 ? -48.007 -2.486 92.196 1.00 73.62 246 LEU A C 1
ATOM 2006 O O . LEU A 1 246 ? -48.252 -2.773 93.370 1.00 73.62 246 LEU A O 1
ATOM 2010 N N . HIS A 1 247 ? -47.701 -1.244 91.813 1.00 74.62 247 HIS A N 1
ATOM 2011 C CA . HIS A 1 247 ? -47.684 -0.099 92.720 1.00 74.62 247 HIS A CA 1
ATOM 2012 C C . HIS A 1 247 ? -49.094 0.237 93.230 1.00 74.62 247 HIS A C 1
ATOM 2014 O O . HIS A 1 247 ? -49.308 0.353 94.437 1.00 74.62 247 HIS A O 1
ATOM 2020 N N . ASP A 1 248 ? -50.064 0.359 92.327 1.00 73.12 248 ASP A N 1
ATOM 2021 C CA . ASP A 1 248 ? -51.419 0.790 92.661 1.00 73.12 248 ASP A CA 1
ATOM 2022 C C . ASP A 1 248 ? -52.208 -0.299 93.405 1.00 73.12 248 ASP A C 1
ATOM 2024 O O . ASP A 1 248 ? -52.985 0.031 94.303 1.00 73.12 248 ASP A O 1
ATOM 2028 N N . GLY A 1 249 ? -51.976 -1.579 93.095 1.00 69.81 249 GLY A N 1
ATOM 2029 C CA . GLY A 1 249 ? -52.565 -2.711 93.807 1.00 69.81 249 GLY A CA 1
ATOM 2030 C C . GLY A 1 249 ? -51.781 -3.101 95.064 1.00 69.81 249 GLY A C 1
ATOM 2031 O O . GLY A 1 249 ? -52.203 -2.839 96.189 1.00 69.81 249 GLY A O 1
ATOM 2032 N N . ILE A 1 250 ? -50.610 -3.726 94.892 1.00 73.19 250 ILE A N 1
ATOM 2033 C CA . ILE A 1 250 ? -49.891 -4.405 95.988 1.00 73.19 250 ILE A CA 1
ATOM 2034 C C . ILE A 1 250 ? -49.266 -3.416 96.976 1.00 73.19 250 ILE A C 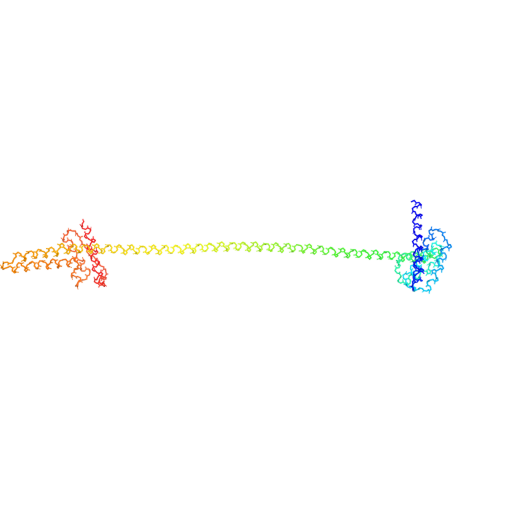1
ATOM 2036 O O . ILE A 1 250 ? -49.350 -3.634 98.186 1.00 73.19 250 ILE A O 1
ATOM 2040 N N . ALA A 1 251 ? -48.621 -2.346 96.499 1.00 66.19 251 ALA A N 1
ATOM 2041 C CA . ALA A 1 251 ? -47.933 -1.418 97.400 1.00 66.19 251 ALA A CA 1
ATOM 2042 C C . ALA A 1 251 ? -48.923 -0.610 98.260 1.00 66.19 251 ALA A C 1
ATOM 2044 O O . ALA A 1 251 ? -48.690 -0.439 99.459 1.00 66.19 251 ALA A O 1
ATOM 2045 N N . ASN A 1 252 ? -50.058 -0.191 97.692 1.00 71.81 252 ASN A N 1
ATOM 2046 C CA . ASN A 1 252 ? -51.136 0.456 98.446 1.00 71.81 252 ASN A CA 1
ATOM 2047 C C . ASN A 1 252 ? -51.785 -0.491 99.467 1.00 71.81 252 ASN A C 1
ATOM 2049 O O . ASN A 1 252 ? -52.016 -0.091 100.612 1.00 71.81 252 ASN A O 1
ATOM 2053 N N . ASP A 1 253 ? -52.033 -1.750 99.096 1.00 72.62 253 ASP A N 1
ATOM 2054 C CA . ASP A 1 253 ? -52.559 -2.755 100.024 1.00 72.62 253 ASP A CA 1
ATOM 2055 C C . ASP A 1 253 ? -51.588 -3.035 101.182 1.00 72.62 253 ASP A C 1
ATOM 2057 O O . ASP A 1 253 ? -52.006 -3.127 102.341 1.00 72.62 253 ASP A O 1
ATOM 2061 N N . LEU A 1 254 ? -50.286 -3.139 100.889 1.00 69.12 254 LEU A N 1
ATOM 2062 C CA . LEU A 1 254 ? -49.226 -3.301 101.889 1.00 69.12 254 LEU A CA 1
ATOM 2063 C C . LEU A 1 254 ? -49.152 -2.102 102.838 1.00 69.12 254 LEU A C 1
ATOM 2065 O O . LEU A 1 254 ? -49.050 -2.296 104.049 1.00 69.12 254 LEU A O 1
ATOM 2069 N N . LEU A 1 255 ? -49.246 -0.877 102.315 1.00 68.06 255 LEU A N 1
ATOM 2070 C CA . LEU A 1 255 ? -49.271 0.340 103.126 1.00 68.06 255 LEU A CA 1
ATOM 2071 C C . LEU A 1 255 ? -50.504 0.371 104.040 1.00 68.06 255 LEU A C 1
ATOM 2073 O O . LEU A 1 255 ? -50.385 0.636 105.236 1.00 68.06 255 LEU A O 1
ATOM 2077 N N . GLY A 1 256 ? -51.682 0.033 103.508 1.00 70.81 256 GLY A N 1
ATOM 2078 C CA . GLY A 1 256 ? -52.911 -0.072 104.295 1.00 70.81 256 GLY A CA 1
ATOM 2079 C C . GLY A 1 256 ? -52.813 -1.124 105.405 1.00 70.81 256 GLY A C 1
ATOM 2080 O O . GLY A 1 256 ? -53.330 -0.923 106.507 1.00 70.81 256 GLY A O 1
ATOM 2081 N N . LEU A 1 257 ? -52.110 -2.227 105.140 1.00 72.00 257 LEU A N 1
ATOM 2082 C CA . LEU A 1 257 ? -51.824 -3.271 106.118 1.00 72.00 257 LEU A CA 1
ATOM 2083 C C . LEU A 1 257 ? -50.838 -2.787 107.194 1.00 72.00 257 LEU A C 1
ATOM 2085 O O . LEU A 1 257 ? -51.115 -2.962 108.381 1.00 72.00 257 LEU A O 1
ATOM 2089 N N . GLN A 1 258 ? -49.749 -2.117 106.806 1.00 63.53 258 GLN A N 1
ATOM 2090 C CA . GLN A 1 258 ? -48.774 -1.527 107.729 1.00 63.53 258 GLN A CA 1
ATOM 2091 C C . GLN A 1 258 ? -49.426 -0.502 108.667 1.00 63.53 258 GL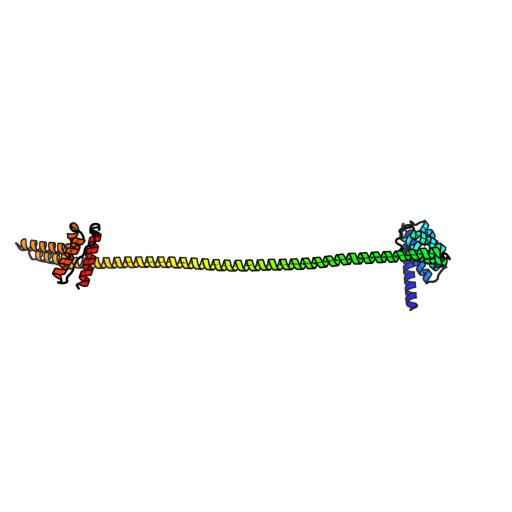N A C 1
ATOM 2093 O O . GLN A 1 258 ? -49.311 -0.633 109.885 1.00 63.53 258 GLN A O 1
ATOM 2098 N N . MET A 1 259 ? -50.179 0.465 108.128 1.00 66.19 259 MET A N 1
ATOM 2099 C CA . MET A 1 259 ? -50.847 1.499 108.931 1.00 66.19 259 MET A CA 1
ATOM 2100 C C . MET A 1 259 ? -51.802 0.891 109.964 1.00 66.19 259 MET A C 1
ATOM 2102 O O . MET A 1 259 ? -51.881 1.370 111.097 1.00 66.19 259 MET A O 1
ATOM 2106 N N . LYS A 1 260 ? -52.516 -0.182 109.597 1.00 65.50 260 LYS A N 1
ATOM 2107 C CA . LYS A 1 260 ? -53.428 -0.900 110.498 1.00 65.50 260 LYS A CA 1
ATOM 2108 C C . LYS A 1 260 ? -52.695 -1.708 111.567 1.00 65.50 260 LYS A C 1
ATOM 2110 O O . LYS A 1 260 ? -53.163 -1.731 112.701 1.00 65.50 260 LYS A O 1
ATOM 2115 N N . ILE A 1 261 ? -51.556 -2.330 111.255 1.00 67.19 261 ILE A N 1
ATOM 2116 C CA . ILE A 1 261 ? -50.699 -2.971 112.269 1.00 67.19 261 ILE A CA 1
ATOM 2117 C C . IL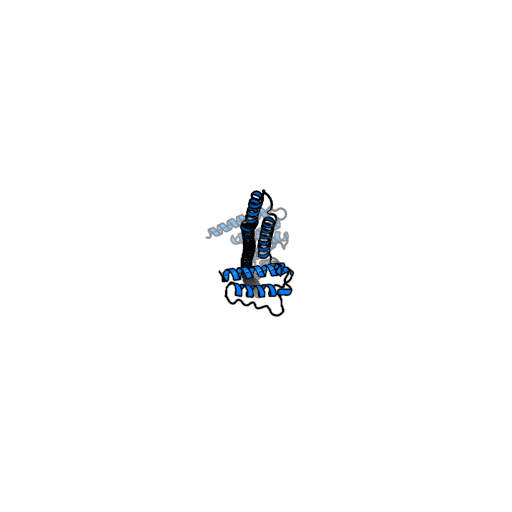E A 1 261 ? -50.207 -1.929 113.281 1.00 67.19 261 ILE A C 1
ATOM 2119 O O . ILE A 1 261 ? -50.313 -2.151 114.485 1.00 67.19 261 ILE A O 1
ATOM 2123 N N . GLU A 1 262 ? -49.730 -0.778 112.803 1.00 63.88 262 GLU A N 1
ATOM 2124 C CA . GLU A 1 262 ? -49.202 0.302 113.647 1.00 63.88 262 GLU A CA 1
ATOM 2125 C C . GLU A 1 262 ? -50.282 0.935 114.545 1.00 63.88 262 GLU A C 1
ATOM 2127 O O . GLU A 1 262 ? -50.005 1.270 115.697 1.00 63.88 262 GLU A O 1
ATOM 2132 N N . THR A 1 263 ? -51.537 1.029 114.082 1.00 63.75 263 THR A N 1
ATOM 2133 C CA . THR A 1 263 ? -52.673 1.510 114.901 1.00 63.75 263 THR A CA 1
ATOM 2134 C C . THR A 1 263 ? -53.286 0.450 115.825 1.00 63.75 263 THR A C 1
ATOM 2136 O O . THR A 1 263 ? -53.948 0.812 116.796 1.00 63.75 263 THR A O 1
ATOM 2139 N N . SER A 1 264 ? -53.039 -0.844 115.589 1.00 58.34 264 SER A N 1
ATOM 2140 C CA . SER A 1 264 ? -53.599 -1.962 116.378 1.00 58.34 264 SER A CA 1
ATOM 2141 C C . SER A 1 264 ? -52.669 -2.467 117.490 1.00 58.34 264 SER A C 1
ATOM 2143 O O . SER A 1 264 ? -52.911 -3.525 118.070 1.00 58.34 264 SER A O 1
ATOM 2145 N N . ALA A 1 265 ?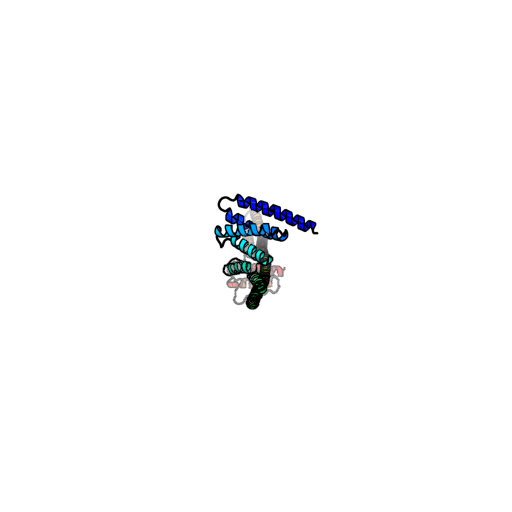 -51.625 -1.708 117.841 1.00 52.44 265 ALA A N 1
ATOM 2146 C CA . ALA A 1 265 ? -50.641 -2.043 118.879 1.00 52.44 265 ALA A CA 1
ATOM 2147 C C . ALA A 1 265 ? -51.211 -2.163 120.318 1.00 52.44 265 ALA A C 1
ATOM 2149 O O . ALA A 1 265 ? -50.459 -2.327 121.279 1.00 52.44 265 ALA A O 1
ATOM 2150 N N . SER A 1 266 ? -52.535 -2.131 120.499 1.00 51.56 266 SER A N 1
ATOM 2151 C CA . SER A 1 266 ? -53.208 -2.384 121.773 1.00 51.56 266 SER A CA 1
ATOM 2152 C C . SER A 1 266 ? -54.247 -3.510 121.614 1.00 51.56 266 SER A C 1
ATOM 2154 O O . SER A 1 266 ? -55.352 -3.287 121.135 1.00 51.56 266 SER A O 1
ATOM 2156 N N . LYS A 1 267 ? -53.848 -4.720 122.033 1.00 51.50 267 LYS A N 1
ATOM 2157 C CA . LYS A 1 267 ? -54.655 -5.901 122.417 1.00 51.50 267 LYS A CA 1
ATOM 2158 C C . LYS A 1 267 ? -55.842 -6.300 121.506 1.00 51.50 267 LYS A C 1
ATOM 2160 O O . LYS A 1 267 ? -56.938 -5.779 121.658 1.00 51.50 267 LYS A O 1
ATOM 2165 N N . GLY A 1 268 ? -55.667 -7.388 120.738 1.00 56.44 268 GLY A N 1
ATOM 2166 C CA . GLY A 1 268 ? -56.757 -8.349 120.471 1.00 56.44 268 GLY A CA 1
ATOM 2167 C C . GLY A 1 268 ? -57.303 -8.514 119.043 1.00 56.44 268 GLY A C 1
ATOM 2168 O O . GLY A 1 268 ? -58.314 -9.189 118.903 1.00 56.44 268 GLY A O 1
ATOM 2169 N N . ASN A 1 269 ? -56.667 -7.978 117.992 1.00 57.78 269 ASN A N 1
ATOM 2170 C CA . ASN A 1 269 ? -57.209 -8.011 116.614 1.00 57.78 269 ASN A CA 1
ATOM 2171 C C . ASN A 1 269 ? -56.465 -8.953 115.637 1.00 57.78 269 ASN A C 1
ATOM 2173 O O . ASN A 1 269 ? -56.251 -8.622 114.470 1.00 57.78 269 ASN A O 1
ATOM 2177 N N . GLU A 1 270 ? -56.095 -10.159 116.078 1.00 62.00 270 GLU A N 1
ATOM 2178 C CA . GLU A 1 270 ? -55.451 -11.170 115.214 1.00 62.00 270 GLU A CA 1
ATOM 2179 C C . GLU A 1 270 ? -56.341 -11.584 114.023 1.00 62.00 270 GLU A C 1
ATOM 2181 O O . GLU A 1 270 ? -55.842 -11.736 112.906 1.00 62.00 270 GLU A O 1
ATOM 2186 N N . GLN A 1 271 ? -57.665 -11.683 114.213 1.00 60.31 271 GLN A N 1
ATOM 2187 C CA . GLN A 1 271 ? -58.609 -11.981 113.125 1.00 60.31 271 GLN A CA 1
ATOM 2188 C C . GLN A 1 271 ? -58.679 -10.881 112.051 1.00 60.31 271 GLN A C 1
ATOM 2190 O O . GLN A 1 271 ? -58.757 -11.200 110.863 1.00 60.31 271 GLN A O 1
ATOM 2195 N N . GLU A 1 272 ? -58.648 -9.596 112.423 1.00 64.06 272 GLU A N 1
ATOM 2196 C CA . GLU A 1 272 ? -58.674 -8.504 111.437 1.00 64.06 272 GLU A CA 1
ATOM 2197 C C . GLU A 1 272 ? -57.374 -8.456 110.636 1.00 64.06 272 GLU A C 1
ATOM 2199 O O . GLU A 1 272 ? -57.418 -8.342 109.408 1.00 64.06 272 GLU A O 1
ATOM 2204 N N . LEU A 1 273 ? -56.226 -8.628 111.298 1.00 67.69 273 LEU A N 1
ATOM 2205 C CA . LEU A 1 273 ? -54.931 -8.701 110.630 1.00 67.69 273 LEU A CA 1
ATOM 2206 C C . LEU A 1 273 ? -54.862 -9.891 109.662 1.00 67.69 273 LEU A C 1
ATOM 2208 O O . LEU A 1 273 ? -54.469 -9.722 108.507 1.00 67.69 273 LEU A O 1
ATOM 2212 N N . ALA A 1 274 ? -55.332 -11.069 110.083 1.00 64.38 274 ALA A N 1
ATOM 2213 C CA . ALA A 1 274 ? -55.446 -12.239 109.213 1.00 64.38 274 ALA A CA 1
ATOM 2214 C C . ALA A 1 274 ? -56.363 -11.977 108.003 1.00 64.38 274 ALA A C 1
ATOM 2216 O O . ALA A 1 274 ? -56.065 -12.420 106.892 1.00 64.38 274 ALA A O 1
ATOM 2217 N N . SER A 1 275 ? -57.448 -11.213 108.181 1.00 67.19 275 SER A N 1
ATOM 2218 C CA . SER A 1 275 ? -58.351 -10.840 107.084 1.00 67.19 275 SER A CA 1
ATOM 2219 C C . SER A 1 275 ? -57.700 -9.891 106.067 1.00 67.19 275 SER A C 1
ATOM 2221 O O . SER A 1 275 ? -57.925 -10.033 104.866 1.00 67.19 275 SER A O 1
ATOM 2223 N N . LEU A 1 276 ? -56.849 -8.964 106.517 1.00 67.25 276 LEU A N 1
ATOM 2224 C CA . LEU A 1 276 ? -56.111 -8.029 105.662 1.00 67.25 276 LEU A CA 1
ATOM 2225 C C . LEU A 1 276 ? -54.978 -8.719 104.907 1.00 67.25 276 LEU A C 1
ATOM 2227 O O . LEU A 1 276 ? -54.851 -8.521 103.702 1.00 67.25 276 LEU A O 1
ATOM 2231 N N . VAL A 1 277 ? -54.224 -9.594 105.578 1.00 69.88 277 VAL A N 1
ATOM 2232 C CA . VAL A 1 277 ? -53.234 -10.459 104.917 1.00 69.88 277 VAL A CA 1
ATOM 2233 C C . VAL A 1 277 ? -53.920 -11.340 103.870 1.00 69.88 277 VAL A C 1
ATOM 2235 O O . VAL A 1 277 ? -53.399 -11.510 102.772 1.00 69.88 277 VAL A O 1
ATOM 2238 N N . SER A 1 278 ? -55.117 -11.859 104.163 1.00 67.06 278 SER A N 1
ATOM 2239 C CA . SER A 1 278 ? -55.917 -12.623 103.200 1.00 67.06 278 SER A CA 1
ATOM 2240 C C . SER A 1 278 ? -56.359 -11.775 101.998 1.00 67.06 278 SER A C 1
ATOM 2242 O O . SER A 1 278 ? -56.275 -12.246 100.865 1.00 67.06 278 SER A O 1
ATOM 2244 N N . LYS A 1 279 ? -56.766 -10.513 102.208 1.00 70.62 279 LYS A N 1
ATOM 2245 C CA . LYS A 1 279 ? -57.102 -9.573 101.121 1.00 70.62 279 LYS A CA 1
ATOM 2246 C C . LYS A 1 279 ? -55.895 -9.244 100.247 1.00 70.62 279 LYS A C 1
ATOM 2248 O O . LYS A 1 279 ? -55.994 -9.398 99.039 1.00 70.62 279 LYS A O 1
ATOM 2253 N N . LEU A 1 280 ? -54.757 -8.896 100.845 1.00 73.12 280 LEU A N 1
ATOM 2254 C CA . LEU A 1 280 ? -53.507 -8.662 100.118 1.00 73.12 280 LEU A CA 1
ATOM 2255 C C . LEU A 1 280 ? -53.086 -9.911 99.331 1.00 73.12 280 LEU A C 1
ATOM 2257 O O . LEU A 1 280 ? -52.756 -9.817 98.156 1.00 73.12 280 LEU A O 1
ATOM 2261 N N . ARG A 1 281 ? -53.155 -11.101 99.945 1.00 67.31 281 ARG A N 1
ATOM 2262 C CA . ARG A 1 281 ? -52.879 -12.371 99.259 1.00 67.31 281 ARG A CA 1
ATOM 2263 C C . ARG A 1 281 ? -53.814 -12.575 98.070 1.00 67.31 281 ARG A C 1
ATOM 2265 O O . ARG A 1 281 ? -53.359 -13.033 97.029 1.00 67.31 281 ARG A O 1
ATOM 2272 N N . ASN A 1 282 ? -55.098 -12.253 98.212 1.00 67.31 282 ASN A N 1
ATOM 2273 C CA . ASN A 1 282 ? -56.060 -12.346 97.118 1.00 67.31 282 ASN A CA 1
ATOM 2274 C C . ASN A 1 282 ? -55.795 -11.297 96.030 1.00 67.31 282 ASN A C 1
ATOM 2276 O O . ASN A 1 282 ? -55.904 -11.646 94.866 1.00 67.31 282 ASN A O 1
ATOM 2280 N N . ASN A 1 283 ? -55.380 -10.074 96.364 1.00 68.62 283 ASN A N 1
ATOM 2281 C CA . ASN A 1 283 ? -55.034 -9.044 95.379 1.00 68.62 283 ASN A CA 1
ATOM 2282 C C . ASN A 1 283 ? -53.738 -9.381 94.627 1.00 68.62 283 ASN A C 1
ATOM 2284 O O . ASN A 1 283 ? -53.726 -9.333 93.404 1.00 68.62 283 ASN A O 1
ATOM 2288 N N . VAL A 1 284 ? -52.695 -9.860 95.316 1.00 70.56 284 VAL A N 1
ATOM 2289 C CA . VAL A 1 284 ? -51.485 -10.423 94.683 1.00 70.56 284 VAL A CA 1
ATOM 2290 C C . VAL A 1 284 ? -51.851 -11.597 93.774 1.00 70.56 284 VAL A C 1
ATOM 2292 O O . VAL A 1 284 ? -51.339 -11.710 92.664 1.00 70.56 284 VAL A O 1
ATOM 2295 N N . ARG A 1 285 ? -52.757 -12.473 94.225 1.00 64.19 285 ARG A N 1
ATOM 2296 C CA . ARG A 1 285 ? -53.235 -13.606 93.429 1.00 64.19 285 ARG A CA 1
ATOM 2297 C C . ARG A 1 285 ? -54.030 -13.135 92.210 1.00 64.19 285 ARG A C 1
ATOM 2299 O O . ARG A 1 285 ? -53.831 -13.695 91.144 1.00 64.19 285 ARG A O 1
ATOM 2306 N N . ASN A 1 286 ? -54.889 -12.127 92.342 1.00 66.06 286 ASN A N 1
ATOM 2307 C CA . ASN A 1 286 ? -55.675 -11.565 91.243 1.00 66.06 286 ASN A CA 1
ATOM 2308 C C . ASN A 1 286 ? -54.776 -10.886 90.208 1.00 66.06 286 ASN A C 1
ATOM 2310 O O . ASN A 1 286 ? -54.917 -11.178 89.029 1.00 66.06 286 ASN A O 1
ATOM 2314 N N . ILE A 1 287 ? -53.793 -10.095 90.645 1.00 66.12 287 ILE A N 1
ATOM 2315 C CA . ILE A 1 287 ? -52.767 -9.523 89.764 1.00 66.12 287 ILE A CA 1
ATOM 2316 C C . ILE A 1 287 ? -51.988 -10.654 89.086 1.00 66.12 287 ILE A C 1
ATOM 2318 O O . ILE A 1 287 ? -51.840 -10.658 87.876 1.00 66.12 287 ILE A O 1
ATOM 2322 N N . SER A 1 288 ? -51.574 -11.692 89.819 1.00 64.75 288 SER A N 1
ATOM 2323 C CA . SER A 1 288 ? -50.938 -12.870 89.218 1.00 64.75 288 SER A CA 1
ATOM 2324 C C . SER A 1 288 ? -51.845 -13.592 88.212 1.00 64.75 288 SER A C 1
ATOM 2326 O O . SER A 1 288 ? -51.334 -14.042 87.197 1.00 64.75 288 SER A O 1
ATOM 2328 N N . HIS A 1 289 ? -53.156 -13.697 88.455 1.00 62.47 289 HIS A N 1
ATOM 2329 C CA . HIS A 1 289 ? -54.137 -14.259 87.515 1.00 62.47 289 HIS A CA 1
ATOM 2330 C C . HIS A 1 289 ? -54.277 -13.381 86.262 1.00 62.47 289 HIS A C 1
ATOM 2332 O O . HIS A 1 289 ? -54.370 -13.899 85.151 1.00 62.47 289 HIS A O 1
ATOM 2338 N N . GLU A 1 290 ? -54.267 -12.058 86.429 1.00 63.44 290 GLU A N 1
ATOM 2339 C CA . GLU A 1 290 ? -54.276 -11.081 85.339 1.00 63.44 290 GLU A CA 1
ATOM 2340 C C . GLU A 1 290 ? -52.947 -11.011 84.593 1.00 63.44 290 GLU A C 1
ATOM 2342 O O . GLU A 1 290 ? -52.951 -10.587 83.444 1.00 63.44 290 GLU A O 1
ATOM 2347 N N . LEU A 1 291 ? -51.845 -11.480 85.184 1.00 61.97 291 LEU A N 1
ATOM 2348 C CA . LEU A 1 291 ? -50.509 -11.576 84.584 1.00 61.97 291 LEU A CA 1
ATOM 2349 C C . LEU A 1 291 ? -50.183 -12.953 84.003 1.00 61.97 291 LEU A C 1
ATOM 2351 O O . LEU A 1 291 ? -49.318 -13.033 83.143 1.00 61.97 291 LEU A O 1
ATOM 2355 N N . MET A 1 292 ? -50.837 -14.021 84.467 1.00 59.78 292 MET A N 1
ATOM 2356 C CA . MET A 1 292 ? -50.737 -15.395 83.967 1.00 59.78 292 MET A CA 1
ATOM 2357 C C . MET A 1 292 ? -51.910 -16.227 84.535 1.00 59.78 292 MET A C 1
ATOM 2359 O O . MET A 1 292 ? -51.883 -16.619 85.705 1.00 59.78 292 MET A O 1
ATOM 2363 N N . PRO A 1 293 ? -52.955 -16.519 83.741 1.00 61.28 293 PRO A N 1
ATOM 2364 C CA . PRO A 1 293 ? -54.081 -17.325 84.184 1.00 61.28 293 PRO A CA 1
ATOM 2365 C C . PRO A 1 293 ? -53.606 -18.763 84.471 1.00 61.28 293 PRO A C 1
ATOM 2367 O O . PRO A 1 293 ? -53.037 -19.404 83.583 1.00 61.28 293 PRO A O 1
ATOM 2370 N N . PRO A 1 294 ? -53.830 -19.316 85.675 1.00 59.53 294 PRO A N 1
ATOM 2371 C CA . PRO A 1 294 ? -53.416 -20.672 86.034 1.00 59.53 294 PRO A CA 1
ATOM 2372 C C . PRO A 1 294 ? -54.175 -21.747 85.254 1.00 59.53 294 PRO A C 1
ATOM 2374 O O . PRO A 1 294 ? -53.779 -22.908 85.256 1.00 59.53 294 PRO A O 1
ATOM 2377 N N . GLU A 1 295 ? -55.249 -21.382 84.549 1.00 64.81 295 GLU A N 1
ATOM 2378 C CA . GLU A 1 295 ? -55.931 -22.253 83.597 1.00 64.81 295 GLU A CA 1
ATOM 2379 C C . GLU A 1 295 ? -54.974 -22.832 82.538 1.00 64.81 295 GLU A C 1
ATOM 2381 O O . GLU A 1 295 ? -55.190 -23.959 82.093 1.00 64.81 295 GLU A O 1
ATOM 2386 N N . PHE A 1 296 ? -53.889 -22.125 82.196 1.00 66.38 296 PHE A N 1
ATOM 2387 C CA . PHE A 1 296 ? -52.861 -22.594 81.257 1.00 66.38 296 PHE A CA 1
ATOM 2388 C C . PHE A 1 296 ? -52.037 -23.792 81.752 1.00 66.38 296 PHE A C 1
ATOM 2390 O O . PHE A 1 296 ? -51.389 -24.453 80.942 1.00 66.38 296 PHE A O 1
ATOM 2397 N N . GLU A 1 297 ? -52.068 -24.126 83.047 1.00 63.31 297 GLU A N 1
ATOM 2398 C CA . GLU A 1 297 ? -51.397 -25.329 83.561 1.00 63.31 297 GLU A CA 1
ATOM 2399 C C . GLU A 1 297 ? -52.179 -26.617 83.258 1.00 63.31 297 GLU A C 1
ATOM 2401 O O . GLU A 1 297 ? -51.612 -27.714 83.292 1.00 63.31 297 GLU A O 1
ATOM 2406 N N . HIS A 1 298 ? -53.487 -26.516 82.995 1.00 67.12 298 HIS A N 1
ATOM 2407 C CA . HIS A 1 298 ? -54.391 -27.674 82.970 1.00 67.12 298 HIS A CA 1
ATOM 2408 C C . HIS A 1 298 ? -55.359 -27.710 81.782 1.00 67.12 298 HIS A C 1
ATOM 2410 O O . HIS A 1 298 ? -55.981 -28.748 81.546 1.00 67.12 298 HIS A O 1
ATOM 2416 N N . LEU A 1 299 ? -55.511 -26.611 81.040 1.00 72.00 299 LEU A N 1
ATOM 2417 C CA . LEU A 1 299 ? -56.432 -26.496 79.912 1.00 72.00 299 LEU A CA 1
ATOM 2418 C C . LEU A 1 299 ? -55.679 -26.181 78.619 1.00 72.00 299 LEU A C 1
ATOM 2420 O O . LEU A 1 299 ? -54.711 -25.427 78.604 1.00 72.00 299 LEU A O 1
ATOM 2424 N N . SER A 1 300 ? -56.155 -26.748 77.509 1.00 79.50 300 SER A N 1
ATOM 2425 C CA . SER A 1 300 ? -55.660 -26.384 76.176 1.00 79.50 300 SER A CA 1
ATOM 2426 C C . SER A 1 300 ? -56.211 -25.024 75.739 1.00 79.50 300 SER A C 1
ATOM 2428 O O . SER A 1 300 ? -57.328 -24.679 76.123 1.00 79.50 300 SER A O 1
ATOM 2430 N N . LEU A 1 301 ? -55.499 -24.315 74.857 1.00 82.12 301 LEU A N 1
ATOM 2431 C CA . LEU A 1 301 ? -55.887 -22.992 74.343 1.00 82.12 301 LEU A CA 1
ATOM 2432 C C . LEU A 1 301 ? -57.358 -22.897 73.904 1.00 82.12 301 LEU A C 1
ATOM 2434 O O . LEU A 1 301 ? -58.050 -21.972 74.316 1.00 82.12 301 LEU A O 1
ATOM 2438 N N . ASP A 1 302 ? -57.859 -23.874 73.141 1.00 86.06 302 ASP A N 1
ATOM 2439 C CA . ASP A 1 302 ? -59.253 -23.876 72.666 1.00 86.06 302 ASP A CA 1
ATOM 2440 C C . ASP A 1 302 ? -60.261 -23.862 73.822 1.00 86.06 302 ASP A C 1
ATOM 2442 O O . ASP A 1 302 ? -61.267 -23.164 73.771 1.00 86.06 302 ASP A O 1
ATOM 2446 N N . GLN A 1 303 ? -59.973 -24.601 74.897 1.00 82.12 303 GLN A N 1
ATOM 2447 C CA . GLN A 1 303 ? -60.839 -24.660 76.077 1.00 82.12 303 GLN A CA 1
ATOM 2448 C C . GLN A 1 303 ? -60.822 -23.341 76.851 1.00 82.12 303 GLN A C 1
ATOM 2450 O O . GLN A 1 303 ? -61.824 -22.967 77.458 1.00 82.12 303 GLN A O 1
ATOM 2455 N N . ILE A 1 304 ? -59.681 -22.653 76.857 1.00 83.62 304 ILE A N 1
ATOM 2456 C CA . ILE A 1 304 ? -59.528 -21.359 77.521 1.00 83.62 304 ILE A CA 1
ATOM 2457 C C . ILE A 1 304 ? -60.258 -20.272 76.718 1.00 83.62 304 ILE A C 1
ATOM 2459 O O . ILE A 1 304 ? -60.996 -19.486 77.306 1.00 83.62 304 ILE A O 1
ATOM 2463 N N . LEU A 1 305 ? -60.119 -20.261 75.388 1.00 87.38 305 LEU A N 1
ATOM 2464 C CA . LEU A 1 305 ? -60.789 -19.302 74.502 1.00 87.38 305 LEU A CA 1
ATOM 2465 C C . LEU A 1 305 ? -62.311 -19.481 74.472 1.00 87.38 305 LEU A C 1
ATOM 2467 O O . LEU A 1 305 ? -63.034 -18.489 74.518 1.00 87.38 305 LEU A O 1
ATOM 2471 N N . ASP A 1 306 ? -62.798 -20.722 74.465 1.00 87.00 306 ASP A N 1
ATOM 2472 C CA . ASP A 1 306 ? -64.231 -21.028 74.549 1.00 87.00 306 ASP A CA 1
ATOM 2473 C C . ASP A 1 306 ? -64.845 -20.495 75.853 1.00 87.00 306 ASP A C 1
ATOM 2475 O O . ASP A 1 306 ? -65.848 -19.777 75.856 1.00 87.00 306 ASP A O 1
ATOM 2479 N N . ARG A 1 307 ? -64.166 -20.744 76.981 1.00 85.25 307 ARG A N 1
ATOM 2480 C CA . ARG A 1 307 ? -64.566 -20.198 78.286 1.00 85.25 307 ARG A CA 1
ATOM 2481 C C . ARG A 1 307 ? -64.504 -18.677 78.325 1.00 85.25 307 ARG A C 1
ATOM 2483 O O . ARG A 1 307 ? -65.381 -18.050 78.917 1.00 85.25 307 ARG A O 1
ATOM 2490 N N . TYR A 1 308 ? -63.476 -18.085 77.724 1.00 85.50 308 TYR A N 1
ATOM 2491 C CA . TYR A 1 308 ? -63.333 -16.637 77.649 1.00 85.50 308 TYR A CA 1
ATOM 2492 C C . TYR A 1 308 ? -64.474 -16.001 76.847 1.00 85.50 308 TYR A C 1
ATOM 2494 O O . TYR A 1 308 ? -65.087 -15.056 77.337 1.00 85.50 308 TYR A O 1
ATOM 2502 N N . ALA A 1 309 ? -64.827 -16.553 75.682 1.00 87.31 309 ALA A N 1
ATOM 2503 C CA . ALA A 1 309 ? -65.945 -16.086 74.860 1.00 87.31 309 ALA A CA 1
ATOM 2504 C C . ALA A 1 309 ? -67.289 -16.157 75.607 1.00 87.31 309 ALA A C 1
ATOM 2506 O O . ALA A 1 309 ? -68.050 -15.185 75.618 1.00 87.31 309 ALA A O 1
ATOM 2507 N N . ALA A 1 310 ? -67.546 -17.265 76.311 1.00 86.19 310 ALA A N 1
ATOM 2508 C CA . ALA A 1 310 ? -68.741 -17.416 77.139 1.00 86.19 310 ALA A CA 1
ATOM 2509 C C . ALA A 1 310 ? -68.803 -16.362 78.259 1.00 86.19 310 ALA A C 1
ATOM 2511 O O . ALA A 1 310 ? -69.832 -15.717 78.460 1.00 86.19 310 ALA A O 1
ATOM 2512 N N . LYS A 1 311 ? -67.681 -16.128 78.949 1.00 84.50 311 LYS A N 1
ATOM 2513 C CA . LYS A 1 311 ? -67.587 -15.133 80.026 1.00 84.50 311 LYS A CA 1
ATOM 2514 C C . LYS A 1 311 ? -67.697 -13.696 79.510 1.00 84.50 311 LYS A C 1
ATOM 2516 O O . LYS A 1 311 ? -68.291 -12.845 80.167 1.00 84.50 311 LYS A O 1
ATOM 2521 N N . LEU A 1 312 ? -67.136 -13.410 78.336 1.00 84.12 312 LEU A N 1
ATOM 2522 C CA . LEU A 1 312 ? -67.246 -12.101 77.697 1.00 84.12 312 LEU A CA 1
ATOM 2523 C C . LEU A 1 312 ? -68.699 -11.814 77.299 1.00 84.12 312 LEU A C 1
ATOM 2525 O O . LEU A 1 312 ? -69.179 -10.703 77.525 1.00 84.12 312 LEU A O 1
ATOM 2529 N N . THR A 1 313 ? -69.410 -12.833 76.809 1.00 86.88 313 THR A N 1
ATOM 2530 C CA . THR A 1 313 ? -70.849 -12.761 76.520 1.00 86.88 313 THR A CA 1
ATOM 2531 C C . THR A 1 313 ? -71.661 -12.458 77.777 1.00 86.88 313 THR A C 1
ATOM 2533 O O . THR A 1 313 ? -72.482 -11.543 77.773 1.00 86.88 313 THR A O 1
ATOM 2536 N N . GLU A 1 314 ? -71.392 -13.166 78.877 1.00 85.56 314 GLU A N 1
ATOM 2537 C CA . GLU A 1 314 ? -72.067 -12.950 80.164 1.00 85.56 314 GLU A CA 1
ATOM 2538 C C . GLU A 1 314 ? -71.843 -11.531 80.712 1.00 85.56 314 GLU A C 1
ATOM 2540 O O . GLU A 1 314 ? -72.781 -10.884 81.172 1.00 85.56 314 GLU A O 1
ATOM 2545 N N . ASN A 1 315 ? -70.610 -11.026 80.629 1.00 81.56 315 ASN A N 1
ATOM 2546 C CA . ASN A 1 315 ? -70.238 -9.751 81.243 1.00 81.56 315 ASN A CA 1
ATOM 2547 C C . ASN A 1 315 ? -70.640 -8.518 80.424 1.00 81.56 315 ASN A C 1
ATOM 2549 O O . ASN A 1 315 ? -70.879 -7.459 81.001 1.00 81.56 315 ASN A O 1
ATOM 2553 N N . THR A 1 316 ? -70.660 -8.620 79.093 1.00 81.31 316 THR A N 1
ATOM 2554 C CA . THR A 1 316 ? -70.893 -7.468 78.199 1.00 81.31 316 THR A CA 1
ATOM 2555 C C . THR A 1 316 ? -72.291 -7.462 77.583 1.00 81.31 316 THR A C 1
ATOM 2557 O O . THR A 1 316 ? -72.749 -6.419 77.123 1.00 81.31 316 THR A O 1
ATOM 2560 N N . GLY A 1 317 ? -72.973 -8.613 77.559 1.00 82.19 317 GLY A N 1
ATOM 2561 C CA . GLY A 1 317 ? -74.236 -8.807 76.845 1.00 82.19 317 GLY A CA 1
ATOM 2562 C C . GLY A 1 317 ? -74.093 -8.891 75.319 1.00 82.19 317 GLY A C 1
ATOM 2563 O O . GLY A 1 317 ? -75.101 -9.028 74.628 1.00 82.19 317 GLY A O 1
ATOM 2564 N N . ILE A 1 318 ? -72.870 -8.809 74.784 1.00 85.25 318 ILE A N 1
ATOM 2565 C CA . ILE A 1 318 ? -72.571 -8.980 73.358 1.00 85.25 318 ILE A CA 1
ATOM 2566 C C . ILE A 1 318 ? -72.425 -10.476 73.081 1.00 85.25 318 ILE A C 1
ATOM 2568 O O . ILE A 1 318 ? -71.691 -11.158 73.785 1.00 85.25 318 ILE A O 1
ATOM 2572 N N . GLU A 1 319 ? -73.099 -10.999 72.058 1.00 88.12 319 GLU A N 1
ATOM 2573 C CA . GLU A 1 319 ? -72.979 -12.412 71.683 1.00 88.12 319 GLU A CA 1
ATOM 2574 C C . GLU A 1 319 ? -71.590 -12.695 71.088 1.00 88.12 319 GLU A C 1
ATOM 2576 O O . GLU A 1 319 ? -71.254 -12.205 70.008 1.00 88.12 319 GLU A O 1
ATOM 2581 N N . VAL A 1 320 ? -70.773 -13.477 71.801 1.00 87.31 320 VAL A N 1
ATOM 2582 C CA . VAL A 1 320 ? -69.422 -13.864 71.375 1.00 87.31 320 VAL A CA 1
ATOM 2583 C C . VAL A 1 320 ? -69.337 -15.385 71.287 1.00 87.31 320 VAL A C 1
ATOM 2585 O O . VAL A 1 320 ? -69.443 -16.084 72.294 1.00 87.31 320 VAL A O 1
ATOM 2588 N N . SER A 1 321 ? -69.101 -15.906 70.082 1.00 87.75 321 SER A N 1
ATOM 2589 C CA . SER A 1 321 ? -68.935 -17.339 69.831 1.00 87.75 321 SER A CA 1
ATOM 2590 C C . SER A 1 321 ? -67.505 -17.677 69.412 1.00 87.75 321 SER A C 1
ATOM 2592 O O . SER A 1 321 ? -66.929 -17.052 68.519 1.00 87.75 321 SER A O 1
ATOM 2594 N N . TYR A 1 322 ? -66.931 -18.701 70.043 1.00 87.50 322 TYR A N 1
ATOM 2595 C CA . TYR A 1 322 ? -65.642 -19.264 69.654 1.00 87.50 322 TYR A CA 1
ATOM 2596 C C . TYR A 1 322 ? -65.841 -20.485 68.746 1.00 87.50 322 TYR A C 1
ATOM 2598 O O . TYR A 1 322 ? -66.684 -21.343 69.008 1.00 87.50 322 TYR A O 1
ATOM 2606 N N . HIS A 1 323 ? -65.051 -20.575 67.674 1.00 87.12 323 HIS A N 1
ATOM 2607 C CA . HIS A 1 323 ? -65.081 -21.700 66.741 1.00 87.12 323 HIS A CA 1
ATOM 2608 C C . HIS A 1 323 ? -63.678 -22.317 66.619 1.00 87.12 323 HIS A C 1
ATOM 2610 O O . HIS A 1 323 ? -62.783 -21.667 66.070 1.00 87.12 323 HIS A O 1
ATOM 2616 N N . PRO A 1 324 ? -63.458 -23.547 67.124 1.00 81.12 324 PRO A N 1
ATOM 2617 C CA . PRO A 1 324 ? -62.160 -24.209 67.045 1.00 81.12 324 PRO A CA 1
ATOM 2618 C C . PRO A 1 324 ? -61.846 -24.676 65.617 1.00 81.12 324 PRO A C 1
ATOM 2620 O O . PRO A 1 324 ? -62.737 -24.895 64.795 1.00 81.12 324 PRO A O 1
ATOM 2623 N N . THR A 1 325 ? -60.558 -24.857 65.324 1.00 76.44 325 THR A N 1
ATOM 2624 C CA . THR A 1 325 ? -60.096 -25.388 64.031 1.00 76.44 325 THR A CA 1
ATOM 2625 C C . THR A 1 325 ? -60.298 -26.901 63.937 1.00 76.44 325 THR A C 1
ATOM 2627 O O . THR A 1 325 ? -60.180 -27.626 64.928 1.00 76.44 325 THR A O 1
ATOM 2630 N N . GLU A 1 326 ? -60.569 -27.405 62.729 1.00 7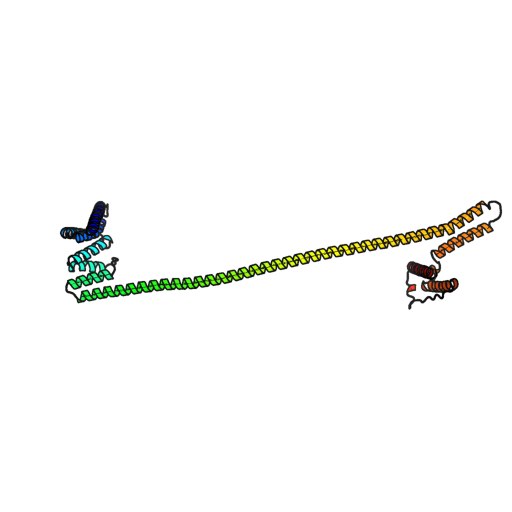1.44 326 GLU A N 1
ATOM 2631 C CA . GLU A 1 326 ? -60.637 -28.849 62.483 1.00 71.44 326 GLU A CA 1
ATOM 2632 C C . GLU A 1 326 ? -59.295 -29.517 62.857 1.00 71.44 326 GLU A C 1
ATOM 2634 O O . GLU A 1 326 ? -58.222 -29.010 62.529 1.00 71.44 326 GLU A O 1
ATOM 2639 N N . ASN A 1 327 ? -59.358 -30.657 63.557 1.00 67.06 327 ASN A N 1
ATOM 2640 C CA . ASN A 1 327 ? -58.227 -31.430 64.110 1.00 67.06 327 ASN A CA 1
ATOM 2641 C C . ASN A 1 327 ? -57.512 -30.883 65.368 1.00 67.06 327 ASN A C 1
ATOM 2643 O O . ASN A 1 327 ? -56.451 -31.410 65.707 1.00 67.06 327 ASN A O 1
ATOM 2647 N N . ASN A 1 328 ? -58.069 -29.914 66.113 1.00 66.94 328 ASN A N 1
ATOM 2648 C CA . ASN A 1 328 ? -57.493 -29.425 67.387 1.00 66.94 328 ASN A CA 1
ATOM 2649 C C . ASN A 1 328 ? -56.001 -29.047 67.272 1.00 66.94 328 ASN A C 1
ATOM 2651 O O . ASN A 1 328 ? -55.171 -29.443 68.100 1.00 66.94 328 ASN A O 1
ATOM 2655 N N . ALA A 1 329 ? -55.634 -28.312 66.219 1.00 66.38 329 ALA A N 1
ATOM 2656 C CA . ALA A 1 329 ? -54.242 -27.964 65.929 1.00 66.38 329 ALA A CA 1
ATOM 2657 C C . ALA A 1 329 ? -53.542 -27.243 67.103 1.00 66.38 329 ALA A C 1
ATOM 2659 O O . ALA A 1 329 ? -52.339 -27.411 67.308 1.00 66.38 329 ALA A O 1
ATOM 2660 N N . SER A 1 330 ? -54.305 -26.519 67.924 1.00 68.62 330 SER A N 1
ATOM 2661 C CA . SER A 1 330 ? -53.843 -25.792 69.110 1.00 68.62 330 SER A CA 1
ATOM 2662 C C . SER A 1 330 ? -53.284 -26.677 70.234 1.00 68.62 330 SER A C 1
ATOM 2664 O O . SER A 1 330 ? -52.497 -26.189 71.042 1.00 68.62 330 SER A O 1
ATOM 2666 N N . ARG A 1 331 ? -53.613 -27.982 70.285 1.00 68.94 331 ARG A N 1
ATOM 2667 C CA . ARG A 1 331 ? -53.075 -28.920 71.296 1.00 68.94 331 ARG A CA 1
ATOM 2668 C C . ARG A 1 331 ? -51.566 -29.141 71.197 1.00 68.94 331 ARG A C 1
ATOM 2670 O O . ARG A 1 331 ? -50.972 -29.634 72.149 1.00 68.94 331 ARG A O 1
ATOM 2677 N N . HIS A 1 332 ? -50.969 -28.826 70.051 1.00 69.69 332 HIS A N 1
ATOM 2678 C CA . HIS A 1 332 ? -49.539 -29.010 69.802 1.00 69.69 332 HIS A CA 1
ATOM 2679 C C . HIS A 1 332 ? -48.728 -27.726 70.025 1.00 69.69 332 HIS A C 1
ATOM 2681 O O . HIS A 1 332 ? -47.517 -27.727 69.806 1.00 69.69 332 HIS A O 1
ATOM 2687 N N . LEU A 1 333 ? -49.376 -26.627 70.428 1.00 75.50 333 LEU A N 1
ATOM 2688 C CA . LEU A 1 333 ? -48.691 -25.371 70.706 1.00 75.50 333 LEU A CA 1
ATOM 2689 C C . LEU A 1 333 ? -47.955 -25.452 72.051 1.00 75.50 333 LEU A C 1
ATOM 2691 O O . LEU A 1 333 ? -48.539 -25.919 73.031 1.00 75.50 333 LEU A O 1
ATOM 2695 N N . PRO A 1 334 ? -46.703 -24.970 72.135 1.00 79.06 334 PRO A N 1
ATOM 2696 C CA . PRO A 1 334 ? -46.053 -24.732 73.417 1.00 79.06 334 PRO A CA 1
ATOM 2697 C C . PRO A 1 334 ? -46.908 -23.805 74.290 1.00 79.06 334 PRO A C 1
ATOM 2699 O O . PRO A 1 334 ? -47.499 -22.851 73.778 1.00 79.06 334 PRO A O 1
ATOM 2702 N N . ASN A 1 335 ? -46.941 -24.053 75.602 1.00 70.88 335 ASN A N 1
ATOM 2703 C CA . ASN A 1 335 ? -47.765 -23.278 76.538 1.00 70.88 335 ASN A CA 1
ATOM 2704 C C . ASN A 1 335 ? -47.477 -21.770 76.477 1.00 70.88 335 ASN A C 1
ATOM 2706 O O . ASN A 1 335 ? -48.413 -20.981 76.533 1.00 70.88 335 ASN A O 1
ATOM 2710 N N . GLU A 1 336 ? -46.214 -21.373 76.290 1.00 67.94 336 GLU A N 1
ATOM 2711 C CA . GLU A 1 336 ? -45.831 -19.965 76.100 1.00 67.94 336 GLU A CA 1
ATOM 2712 C C . GLU A 1 336 ? -46.513 -19.356 74.865 1.00 67.94 336 GLU A C 1
ATOM 2714 O O . GLU A 1 336 ? -47.132 -18.303 74.944 1.00 67.94 336 GLU A O 1
ATOM 2719 N N . THR A 1 337 ? -46.500 -20.052 73.725 1.00 78.81 337 THR A N 1
ATOM 2720 C CA . THR A 1 337 ? -47.154 -19.578 72.494 1.00 78.81 337 THR A CA 1
ATOM 2721 C C . THR A 1 337 ? -48.674 -19.530 72.630 1.00 78.81 337 THR A C 1
ATOM 2723 O O . THR A 1 337 ? -49.315 -18.602 72.142 1.00 78.81 337 THR A O 1
ATOM 2726 N N . ALA A 1 338 ? -49.267 -20.525 73.291 1.00 79.75 338 ALA A N 1
ATOM 2727 C CA . ALA A 1 338 ? -50.699 -20.542 73.560 1.00 79.75 338 ALA A CA 1
ATOM 2728 C C . ALA A 1 338 ? -51.120 -19.360 74.447 1.00 79.75 338 ALA A C 1
ATOM 2730 O O . ALA A 1 338 ? -52.162 -18.746 74.215 1.00 79.75 338 ALA A O 1
ATOM 2731 N N . TYR A 1 339 ? -50.287 -19.025 75.429 1.00 77.31 339 TYR A N 1
ATOM 2732 C CA . TYR A 1 339 ? -50.511 -17.914 76.336 1.00 77.31 339 TYR A CA 1
ATOM 2733 C C . TYR A 1 339 ? -50.485 -16.554 75.623 1.00 77.31 339 TYR A C 1
ATOM 2735 O O . TYR A 1 339 ? -51.425 -15.769 75.765 1.00 77.31 339 TYR A O 1
ATOM 2743 N N . GLU A 1 340 ? -49.482 -16.313 74.777 1.00 77.88 340 GLU A N 1
ATOM 2744 C CA . GLU A 1 340 ? -49.393 -15.082 73.980 1.00 77.88 340 GLU A CA 1
ATOM 2745 C C . GLU A 1 340 ? -50.584 -14.919 73.026 1.00 77.88 340 GLU A C 1
ATOM 2747 O O . GLU A 1 340 ? -51.173 -13.845 72.913 1.00 77.88 340 GLU A O 1
ATOM 2752 N N . LEU A 1 341 ? -51.012 -16.004 72.372 1.00 84.00 341 LEU A N 1
ATOM 2753 C CA . LEU A 1 341 ? -52.188 -15.974 71.497 1.00 84.00 341 LEU A CA 1
ATOM 2754 C C . LEU A 1 341 ? -53.462 -15.609 72.258 1.00 84.00 341 LEU A C 1
ATOM 2756 O O . LEU A 1 341 ? -54.278 -14.833 71.764 1.00 84.00 341 LEU A O 1
ATOM 2760 N N . TYR A 1 342 ? -53.628 -16.143 73.465 1.00 82.56 342 TYR A N 1
ATOM 2761 C CA . TYR A 1 342 ? -54.744 -15.778 74.326 1.00 82.56 342 TYR A CA 1
ATOM 2762 C C . TYR A 1 342 ? -54.705 -14.302 74.729 1.00 82.56 342 TYR A C 1
ATOM 2764 O O . TYR A 1 342 ? -55.743 -13.644 74.676 1.00 82.56 342 TYR A O 1
ATOM 2772 N N . ARG A 1 343 ? -53.525 -13.752 75.047 1.00 79.56 343 ARG A N 1
ATOM 2773 C CA . ARG A 1 343 ? -53.360 -12.319 75.343 1.00 79.56 343 ARG A CA 1
ATOM 2774 C C . ARG A 1 343 ? -53.721 -11.434 74.164 1.00 79.56 343 ARG A C 1
ATOM 2776 O O . ARG A 1 343 ? -54.461 -10.470 74.339 1.00 79.56 343 ARG A O 1
ATOM 2783 N N . ILE A 1 344 ? -53.273 -11.803 72.966 1.00 83.94 344 ILE A N 1
ATOM 2784 C CA . ILE A 1 344 ? -53.633 -11.103 71.731 1.00 83.94 344 ILE A CA 1
ATOM 2785 C C . ILE A 1 344 ? -55.152 -11.095 71.549 1.00 83.94 344 ILE A C 1
ATOM 2787 O O . ILE A 1 344 ? -55.727 -10.040 71.291 1.00 83.94 344 ILE A O 1
ATOM 2791 N N . VAL A 1 345 ? -55.814 -12.248 71.701 1.00 85.62 345 VAL A N 1
ATOM 2792 C CA . VAL A 1 345 ? -57.277 -12.328 71.579 1.00 85.62 345 VAL A CA 1
ATOM 2793 C C . VAL A 1 345 ? -57.949 -11.449 72.628 1.00 85.62 345 VAL A C 1
ATO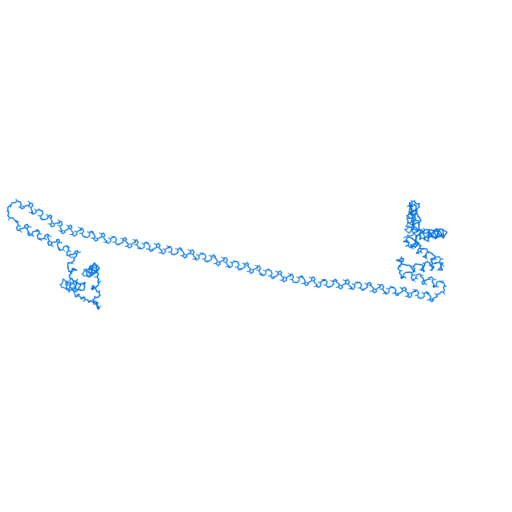M 2795 O O . VAL A 1 345 ? -58.802 -10.652 72.256 1.00 85.62 345 VAL A O 1
ATOM 2798 N N . GLN A 1 346 ? -57.530 -11.544 73.892 1.00 80.94 346 GLN A N 1
ATOM 2799 C CA . GLN A 1 346 ? -58.088 -10.766 74.994 1.00 80.94 346 GLN A CA 1
ATOM 2800 C C . GLN A 1 346 ? -57.998 -9.258 74.727 1.00 80.94 346 GLN A C 1
ATOM 2802 O O . GLN A 1 346 ? -59.008 -8.563 74.850 1.00 80.94 346 GLN A O 1
ATOM 2807 N N . GLU A 1 347 ? -56.830 -8.754 74.323 1.00 77.19 347 GLU A N 1
ATOM 2808 C CA . GLU A 1 347 ? -56.643 -7.326 74.044 1.00 77.19 347 GLU A CA 1
ATOM 2809 C C . GLU A 1 347 ? -57.394 -6.860 72.800 1.00 77.19 347 GLU A C 1
ATOM 2811 O O . GLU A 1 347 ? -58.022 -5.800 72.809 1.00 77.19 347 GLU A O 1
ATOM 2816 N N . LEU A 1 348 ? -57.403 -7.662 71.732 1.00 85.31 348 LEU A N 1
ATOM 2817 C CA . LEU A 1 348 ? -58.198 -7.358 70.543 1.00 85.31 348 LEU A CA 1
ATOM 2818 C C . LEU A 1 348 ? -59.685 -7.264 70.888 1.00 85.31 348 LEU A C 1
ATOM 2820 O O . LEU A 1 348 ? -60.334 -6.289 70.517 1.00 85.31 348 LEU A O 1
ATOM 2824 N N . THR A 1 349 ? -60.224 -8.234 71.627 1.00 83.00 349 THR A N 1
ATOM 2825 C CA . THR A 1 349 ? -61.637 -8.223 72.014 1.00 83.00 349 THR A CA 1
ATOM 2826 C C . THR A 1 349 ? -61.955 -7.108 73.000 1.00 83.00 349 THR A C 1
ATOM 2828 O O . THR A 1 349 ? -63.001 -6.481 72.873 1.00 83.00 349 THR A O 1
ATOM 2831 N N . MET A 1 350 ? -61.054 -6.786 73.932 1.00 76.00 350 MET A N 1
ATOM 2832 C CA . MET A 1 350 ? -61.244 -5.668 74.859 1.00 76.00 350 MET A CA 1
ATOM 2833 C C . MET A 1 350 ? -61.264 -4.324 74.119 1.00 76.00 350 MET A C 1
ATOM 2835 O O . MET A 1 350 ? -62.077 -3.462 74.442 1.00 76.00 350 MET A O 1
ATOM 2839 N N . ASN A 1 351 ? -60.416 -4.157 73.101 1.00 75.38 351 ASN A N 1
ATOM 2840 C CA . ASN A 1 351 ? -60.417 -2.977 72.234 1.00 75.38 351 ASN A CA 1
ATOM 2841 C C . ASN A 1 351 ? -61.655 -2.884 71.332 1.00 75.38 351 ASN A C 1
ATOM 2843 O O . ASN A 1 351 ? -61.999 -1.785 70.919 1.00 75.38 351 ASN A O 1
ATOM 2847 N N . ILE A 1 352 ? -62.299 -4.009 71.004 1.00 83.44 352 ILE A N 1
ATOM 2848 C CA . ILE A 1 352 ? -63.561 -4.036 70.244 1.00 83.44 352 ILE A CA 1
ATOM 2849 C C . ILE A 1 352 ? -64.761 -3.704 71.144 1.00 83.44 352 ILE A C 1
ATOM 2851 O O . ILE A 1 352 ? -65.721 -3.094 70.680 1.00 83.44 352 ILE A O 1
ATOM 2855 N N . VAL A 1 353 ? -64.736 -4.154 72.403 1.00 78.06 353 VAL A N 1
ATOM 2856 C CA . VAL A 1 353 ? -65.819 -3.944 73.381 1.00 78.06 353 VAL A CA 1
ATOM 2857 C C . VAL A 1 353 ? -65.811 -2.522 73.958 1.00 78.06 353 VAL A C 1
ATOM 2859 O O . VAL A 1 353 ? -66.881 -2.003 74.279 1.00 78.06 353 VAL A O 1
ATOM 2862 N N . LYS A 1 354 ? -64.629 -1.916 74.125 1.00 66.75 354 LYS A N 1
ATOM 2863 C CA . LYS A 1 354 ? -64.468 -0.490 74.462 1.00 66.75 354 LYS A CA 1
ATOM 2864 C C . LYS A 1 354 ? -64.941 0.402 73.320 1.00 66.75 354 LYS A C 1
ATOM 2866 O O . LYS A 1 354 ? -65.552 1.446 73.641 1.00 66.75 354 LYS A O 1
#

Organism: NCBI:txid357276

pLDDT: mean 83.88, std 11.36, range [51.19, 98.0]